Protein AF-A0A9W6ZHC2-F1 (afdb_monomer_lite)

Structure (mmCIF, N/CA/C/O backbone):
data_AF-A0A9W6ZHC2-F1
#
_entry.id   AF-A0A9W6ZHC2-F1
#
loop_
_atom_site.group_PDB
_atom_site.id
_atom_site.type_symbol
_atom_site.label_atom_id
_atom_site.label_alt_id
_atom_site.label_comp_id
_atom_site.label_asym_id
_atom_site.label_entity_id
_atom_site.label_seq_id
_atom_site.pdbx_PDB_ins_code
_atom_site.Cartn_x
_atom_site.Cartn_y
_atom_site.Cartn_z
_atom_site.occupancy
_atom_site.B_iso_or_equiv
_atom_site.auth_seq_id
_atom_site.auth_comp_id
_atom_site.auth_asym_id
_atom_site.auth_atom_id
_atom_site.pdbx_PDB_model_num
ATOM 1 N N . MET A 1 1 ? 24.588 -44.794 -8.933 1.00 39.56 1 MET A N 1
ATOM 2 C CA . MET A 1 1 ? 25.365 -43.541 -9.002 1.00 39.56 1 MET A CA 1
ATOM 3 C C . MET A 1 1 ? 24.420 -42.430 -8.590 1.00 39.56 1 MET A C 1
ATOM 5 O O . MET A 1 1 ? 23.472 -42.176 -9.316 1.00 39.56 1 MET A O 1
ATOM 9 N N . LEU A 1 2 ? 24.577 -41.898 -7.377 1.00 30.41 2 LEU A N 1
ATOM 10 C CA . LEU A 1 2 ? 23.760 -40.791 -6.879 1.00 30.41 2 LEU A CA 1
ATOM 11 C C . LEU A 1 2 ? 24.398 -39.501 -7.397 1.00 30.41 2 LEU A C 1
ATOM 13 O O . LEU A 1 2 ? 25.568 -39.251 -7.115 1.00 30.41 2 LEU A O 1
ATOM 17 N N . SER A 1 3 ? 23.671 -38.751 -8.221 1.00 29.88 3 SER A N 1
ATOM 18 C CA . SER A 1 3 ? 24.099 -37.439 -8.699 1.00 29.88 3 SER A CA 1
ATOM 19 C C . SER A 1 3 ? 24.207 -36.488 -7.513 1.00 29.88 3 SER A C 1
ATOM 21 O O . SER A 1 3 ? 23.243 -36.327 -6.763 1.00 29.88 3 SER A O 1
ATOM 23 N N . SER A 1 4 ? 25.374 -35.876 -7.341 1.00 29.89 4 SER A N 1
ATOM 24 C CA . SER A 1 4 ? 25.576 -34.796 -6.378 1.00 29.89 4 SER A CA 1
ATOM 25 C C . SER A 1 4 ? 24.558 -33.671 -6.620 1.00 29.89 4 SER A C 1
ATOM 27 O O . SER A 1 4 ? 24.263 -33.381 -7.784 1.00 29.89 4 SER A O 1
ATOM 29 N N . PRO A 1 5 ? 24.018 -33.034 -5.565 1.00 29.39 5 PRO A N 1
ATOM 30 C CA . PRO A 1 5 ? 23.172 -31.859 -5.732 1.00 29.39 5 PRO A CA 1
ATOM 31 C C . PRO A 1 5 ? 23.970 -30.731 -6.410 1.00 29.39 5 PRO A C 1
ATOM 33 O O . PRO A 1 5 ? 25.185 -30.636 -6.194 1.00 29.39 5 PRO A O 1
ATOM 36 N N . PRO A 1 6 ? 23.323 -29.895 -7.242 1.00 33.09 6 PRO A N 1
ATOM 37 C CA . PRO A 1 6 ? 23.977 -28.739 -7.832 1.00 33.09 6 PRO A CA 1
ATOM 38 C C . PRO A 1 6 ? 24.464 -27.821 -6.708 1.00 33.09 6 PRO A C 1
ATOM 40 O O . PRO A 1 6 ? 23.729 -27.506 -5.777 1.00 33.09 6 PRO A O 1
ATOM 43 N N . THR A 1 7 ? 25.736 -27.444 -6.772 1.00 36.75 7 THR A N 1
ATOM 44 C CA . THR A 1 7 ? 26.345 -26.478 -5.861 1.00 36.75 7 THR A CA 1
ATOM 45 C C . THR A 1 7 ? 25.720 -25.111 -6.105 1.00 36.75 7 THR A C 1
ATOM 47 O O . THR A 1 7 ? 25.901 -24.541 -7.185 1.00 36.75 7 THR A O 1
ATOM 50 N N . ASP A 1 8 ? 24.989 -24.616 -5.105 1.00 32.12 8 ASP A N 1
ATOM 51 C CA . ASP A 1 8 ? 24.407 -23.277 -5.069 1.00 32.12 8 ASP A CA 1
ATOM 52 C C . ASP A 1 8 ? 25.461 -22.236 -5.460 1.00 32.12 8 ASP A C 1
ATOM 54 O O . ASP A 1 8 ? 26.466 -22.032 -4.779 1.00 32.12 8 ASP A O 1
ATOM 58 N N . SER A 1 9 ? 25.242 -21.599 -6.605 1.00 34.22 9 SER A N 1
ATOM 59 C CA . SER A 1 9 ? 26.027 -20.444 -7.025 1.00 34.22 9 SER A CA 1
ATOM 60 C C . SER A 1 9 ? 25.480 -19.238 -6.266 1.00 34.22 9 SER A C 1
ATOM 62 O O . SER A 1 9 ? 24.330 -18.856 -6.476 1.00 34.22 9 SER A O 1
ATOM 64 N N . GLU A 1 10 ? 26.265 -18.655 -5.361 1.00 27.73 10 GLU A N 1
ATOM 65 C CA . GLU A 1 10 ? 25.876 -17.448 -4.626 1.00 27.73 10 GLU A CA 1
ATOM 66 C C . GLU A 1 10 ? 25.658 -16.277 -5.600 1.00 27.73 10 GLU A C 1
ATOM 68 O O . GLU A 1 10 ? 26.608 -15.707 -6.136 1.00 27.73 10 GLU A O 1
ATOM 73 N N . VAL A 1 11 ? 24.400 -15.894 -5.830 1.00 30.08 11 VAL A N 1
ATOM 74 C CA . VAL A 1 11 ? 24.064 -14.660 -6.551 1.00 30.08 11 VAL A CA 1
ATOM 75 C C . VAL A 1 11 ? 23.856 -13.547 -5.529 1.00 30.08 11 VAL A C 1
ATOM 77 O O . VAL A 1 11 ? 22.867 -13.519 -4.797 1.00 30.08 11 VAL A O 1
ATOM 80 N N . VAL A 1 12 ? 24.808 -12.617 -5.472 1.00 28.20 12 VAL A N 1
ATOM 81 C CA . VAL A 1 12 ? 24.737 -11.418 -4.629 1.00 28.20 12 VAL A CA 1
ATOM 82 C C . VAL A 1 12 ? 24.107 -10.283 -5.438 1.00 28.20 12 VAL A C 1
ATOM 84 O O . VAL A 1 12 ? 24.737 -9.744 -6.345 1.00 28.20 12 VAL A O 1
ATOM 87 N N . VAL A 1 13 ? 22.873 -9.894 -5.106 1.00 32.19 13 VAL A N 1
ATOM 88 C CA . VAL A 1 13 ? 22.255 -8.673 -5.649 1.00 32.19 13 VAL A CA 1
ATOM 89 C C . VAL A 1 13 ? 22.631 -7.499 -4.746 1.00 32.19 13 VAL A C 1
ATOM 91 O O . VAL A 1 13 ? 22.090 -7.341 -3.653 1.00 32.19 13 VAL A O 1
ATOM 94 N N . ASN A 1 14 ? 23.580 -6.677 -5.194 1.00 28.44 14 ASN A N 1
ATOM 95 C CA . ASN A 1 14 ? 23.935 -5.425 -4.528 1.00 28.44 14 ASN A CA 1
ATOM 96 C C . ASN A 1 14 ? 22.956 -4.329 -4.968 1.00 28.44 14 ASN A C 1
ATOM 98 O O . ASN A 1 14 ? 23.013 -3.884 -6.113 1.00 28.44 14 ASN A O 1
ATOM 102 N N . VAL A 1 15 ? 22.072 -3.879 -4.075 1.00 34.50 15 VAL A N 1
ATOM 103 C CA . VAL A 1 15 ? 21.236 -2.696 -4.330 1.00 34.50 15 VAL A CA 1
ATOM 104 C C . VAL A 1 15 ? 21.886 -1.481 -3.681 1.00 34.50 15 VAL A C 1
ATOM 106 O O . VAL A 1 15 ? 22.028 -1.415 -2.462 1.00 34.50 15 VAL A O 1
ATOM 109 N N . VAL A 1 16 ? 22.277 -0.512 -4.507 1.00 30.61 16 VAL A N 1
ATOM 110 C CA . VAL A 1 16 ? 22.809 0.775 -4.052 1.00 30.61 16 VAL A CA 1
ATOM 111 C C . VAL A 1 16 ? 21.632 1.710 -3.781 1.00 30.61 16 VAL A C 1
ATOM 113 O O . VAL A 1 16 ? 20.999 2.204 -4.713 1.00 30.61 16 VAL A O 1
ATOM 116 N N . LEU A 1 17 ? 21.331 1.967 -2.506 1.00 35.34 17 LEU A N 1
ATOM 117 C CA . LEU A 1 17 ? 20.442 3.063 -2.122 1.00 35.34 17 LEU A CA 1
ATOM 118 C C . LEU A 1 17 ? 21.236 4.370 -2.227 1.00 35.34 17 LEU A C 1
ATOM 120 O O . LEU A 1 17 ? 22.052 4.695 -1.367 1.00 35.34 17 LEU A O 1
ATOM 124 N N . GLY A 1 18 ? 21.047 5.092 -3.330 1.00 30.00 18 GLY A N 1
ATOM 125 C CA . GLY A 1 18 ? 21.648 6.407 -3.519 1.00 30.00 18 GLY A CA 1
ATOM 126 C C . GLY A 1 18 ? 20.968 7.442 -2.626 1.00 30.00 18 GLY A C 1
ATOM 127 O O . GLY A 1 18 ? 19.789 7.730 -2.809 1.00 30.00 18 GLY A O 1
ATOM 128 N N . ASN A 1 19 ? 21.713 8.019 -1.685 1.00 35.69 19 ASN A N 1
ATOM 129 C CA . ASN A 1 19 ? 21.393 9.327 -1.120 1.00 35.69 19 ASN A CA 1
ATOM 130 C C . ASN A 1 19 ? 22.071 10.391 -2.006 1.00 35.69 19 ASN A C 1
ATOM 132 O O . ASN A 1 19 ? 23.230 10.209 -2.389 1.00 35.69 19 ASN A O 1
ATOM 136 N N . GLU A 1 20 ? 21.392 11.501 -2.313 1.00 41.88 20 GLU A N 1
ATOM 137 C CA . GLU A 1 20 ? 21.926 12.609 -3.131 1.00 41.88 20 GLU A CA 1
ATOM 138 C C . GLU A 1 20 ? 23.199 13.257 -2.538 1.00 41.88 20 GLU A C 1
ATOM 140 O O . GLU A 1 20 ? 23.867 14.047 -3.197 1.00 41.88 20 GLU A O 1
ATOM 145 N N . ALA A 1 21 ? 23.602 12.875 -1.321 1.00 35.56 21 ALA A N 1
ATOM 146 C CA . ALA A 1 21 ? 24.817 13.344 -0.656 1.00 35.56 21 ALA A CA 1
ATOM 147 C C . ALA A 1 21 ? 26.078 12.466 -0.849 1.00 35.56 21 ALA A C 1
ATOM 149 O O . ALA A 1 21 ? 27.093 12.721 -0.198 1.00 35.56 21 ALA A O 1
ATOM 150 N N . GLY A 1 22 ? 26.061 11.427 -1.694 1.00 30.50 22 GLY A N 1
ATOM 151 C CA . GLY A 1 22 ? 27.285 10.698 -2.080 1.00 30.50 22 GLY A CA 1
ATOM 152 C C . GLY A 1 22 ? 28.044 9.995 -0.940 1.00 30.50 22 GLY A C 1
ATOM 153 O O . GLY A 1 22 ? 29.210 9.637 -1.105 1.00 30.50 22 GLY A O 1
ATOM 154 N N . ARG A 1 23 ? 27.412 9.774 0.219 1.00 32.00 23 ARG A N 1
ATOM 155 C CA . ARG A 1 23 ? 27.950 8.928 1.293 1.00 32.00 23 ARG A CA 1
ATOM 156 C C . ARG A 1 23 ? 27.225 7.587 1.275 1.00 32.00 23 ARG A C 1
ATOM 158 O O . ARG A 1 23 ? 26.021 7.549 1.513 1.00 32.00 23 ARG A O 1
ATOM 165 N N . LEU A 1 24 ? 27.966 6.506 1.007 1.00 34.16 24 LEU A N 1
ATOM 166 C CA . LEU A 1 24 ? 27.518 5.141 1.286 1.00 34.16 24 LEU A CA 1
ATOM 167 C C . LEU A 1 24 ? 27.237 5.039 2.792 1.00 34.16 24 LEU A C 1
ATOM 169 O O . LEU A 1 24 ? 28.164 5.005 3.597 1.00 34.16 24 LEU A O 1
ATOM 173 N N . GLY A 1 25 ? 25.963 5.073 3.170 1.00 33.88 25 GLY A N 1
ATOM 174 C CA . GLY A 1 25 ? 25.523 4.721 4.512 1.00 33.88 25 GLY A CA 1
ATOM 175 C C . GLY A 1 25 ? 25.301 3.216 4.579 1.00 33.88 25 GLY A C 1
ATOM 176 O O . GLY A 1 25 ? 24.477 2.684 3.837 1.00 33.88 25 GLY A O 1
ATOM 177 N N . ASP A 1 26 ? 26.036 2.540 5.456 1.00 35.62 26 ASP A N 1
ATOM 178 C CA . ASP A 1 26 ? 25.880 1.117 5.754 1.00 35.62 26 ASP A CA 1
ATOM 179 C C . ASP A 1 26 ? 24.518 0.841 6.403 1.00 35.62 26 ASP A C 1
ATOM 181 O O . ASP A 1 26 ? 24.417 0.869 7.620 1.00 35.62 26 ASP A O 1
ATOM 185 N N . TYR A 1 27 ? 23.473 0.562 5.622 1.00 39.31 27 TYR A N 1
ATOM 186 C CA . TYR A 1 27 ? 22.276 -0.153 6.087 1.00 39.31 27 TYR A CA 1
ATOM 187 C C . TYR A 1 27 ? 21.539 -0.776 4.900 1.00 39.31 27 TYR A C 1
ATOM 189 O O . TYR A 1 27 ? 20.691 -0.138 4.283 1.00 39.31 27 TYR A O 1
ATOM 197 N N . VAL A 1 28 ? 21.797 -2.057 4.614 1.00 40.53 28 VAL A N 1
ATOM 198 C CA . VAL A 1 28 ? 20.835 -2.886 3.873 1.00 40.53 28 VAL A CA 1
ATOM 199 C C . VAL A 1 28 ? 20.795 -4.279 4.495 1.00 40.53 28 VAL A C 1
ATOM 201 O O . VAL A 1 28 ? 21.605 -5.152 4.190 1.00 40.53 28 VAL A O 1
ATOM 204 N N . GLY A 1 29 ? 19.824 -4.498 5.382 1.00 36.91 29 GLY A N 1
ATOM 205 C CA . GLY A 1 29 ? 19.390 -5.843 5.744 1.00 36.91 29 GLY A CA 1
ATOM 206 C C . GLY A 1 29 ? 18.656 -6.456 4.555 1.00 36.91 29 GLY A C 1
ATOM 207 O O . GLY A 1 29 ? 17.431 -6.418 4.501 1.00 36.91 29 GLY A O 1
ATOM 208 N N . VAL A 1 30 ? 19.395 -6.966 3.567 1.00 44.56 30 VAL A N 1
ATOM 209 C CA . VAL A 1 30 ? 18.800 -7.707 2.449 1.00 44.56 30 VAL A CA 1
ATOM 210 C C . VAL A 1 30 ? 18.245 -9.014 3.013 1.00 44.56 30 VAL A C 1
ATOM 212 O O . VAL A 1 30 ? 18.985 -9.810 3.595 1.00 44.56 30 VAL A O 1
ATOM 215 N N . LYS A 1 31 ? 16.938 -9.236 2.856 1.00 46.94 31 LYS A N 1
ATOM 216 C CA . LYS A 1 31 ? 16.264 -10.485 3.229 1.00 46.94 31 LYS A CA 1
ATOM 217 C C . LYS A 1 31 ? 16.864 -11.649 2.417 1.00 46.94 31 LYS A C 1
ATOM 219 O O . LYS A 1 31 ? 16.493 -11.864 1.269 1.00 46.94 31 LYS A O 1
ATOM 224 N N . ARG A 1 32 ? 17.807 -12.398 3.004 1.00 40.91 32 ARG A N 1
ATOM 225 C CA . ARG A 1 32 ? 18.398 -13.618 2.418 1.00 40.91 32 ARG A CA 1
ATOM 226 C C . ARG A 1 32 ? 17.529 -14.831 2.750 1.00 40.91 32 ARG A C 1
ATOM 228 O O . ARG A 1 32 ? 17.580 -15.327 3.871 1.00 40.91 32 ARG A O 1
ATOM 235 N N . CYS A 1 33 ? 16.743 -15.325 1.799 1.00 43.75 33 CYS A N 1
ATOM 236 C CA . CYS A 1 33 ? 16.084 -16.632 1.908 1.00 43.75 33 CYS A CA 1
ATOM 237 C C . CYS A 1 33 ? 15.767 -17.196 0.515 1.00 43.75 33 CYS A C 1
ATOM 239 O O . CYS A 1 33 ? 15.787 -16.452 -0.460 1.00 43.75 33 CYS A O 1
ATOM 241 N N . SER A 1 34 ? 15.472 -18.500 0.413 1.00 45.03 34 SER A N 1
ATOM 242 C CA . SER A 1 34 ? 15.136 -19.202 -0.850 1.00 45.03 34 SER A CA 1
ATOM 243 C C . SER A 1 34 ? 14.075 -18.483 -1.701 1.00 45.03 34 SER A C 1
ATOM 245 O O . SER A 1 34 ? 14.051 -18.595 -2.921 1.00 45.03 34 SER A O 1
ATOM 247 N N . TRP A 1 35 ? 13.259 -17.667 -1.040 1.00 48.22 35 TRP A N 1
ATOM 248 C CA . TRP A 1 35 ? 12.325 -16.676 -1.561 1.00 48.22 35 TRP A CA 1
ATOM 249 C C . TRP A 1 35 ? 12.883 -15.690 -2.621 1.00 48.22 35 TRP A C 1
ATOM 251 O O . TRP A 1 35 ? 12.098 -15.169 -3.411 1.00 48.22 35 TRP A O 1
ATOM 261 N N . THR A 1 36 ? 14.191 -15.413 -2.693 1.00 50.88 36 THR A N 1
ATOM 262 C CA . THR A 1 36 ? 14.775 -14.498 -3.704 1.00 50.88 36 THR A CA 1
ATOM 263 C C . THR A 1 36 ? 15.223 -15.175 -5.004 1.00 50.88 36 THR A C 1
ATOM 265 O O . THR A 1 36 ? 15.587 -14.471 -5.938 1.00 50.88 36 THR A O 1
ATOM 268 N N . LEU A 1 37 ? 15.230 -16.511 -5.093 1.00 50.28 37 LEU A N 1
ATOM 269 C CA . LEU A 1 37 ? 15.868 -17.225 -6.214 1.00 50.28 37 LEU A CA 1
ATOM 270 C C . LEU A 1 37 ? 15.031 -17.231 -7.507 1.00 50.28 37 LEU A C 1
ATOM 272 O O . LEU A 1 37 ? 15.595 -17.109 -8.591 1.00 50.28 37 LEU A O 1
ATOM 276 N N . ASP A 1 38 ? 13.700 -17.276 -7.399 1.00 47.66 38 ASP A N 1
ATOM 277 C CA . ASP A 1 38 ? 12.789 -17.289 -8.560 1.00 47.66 38 ASP A CA 1
ATOM 278 C C . ASP A 1 38 ? 12.324 -15.887 -8.988 1.00 47.66 38 ASP A C 1
ATOM 280 O O . ASP A 1 38 ? 11.523 -15.731 -9.913 1.00 47.66 38 ASP A O 1
ATOM 284 N N . ARG A 1 39 ? 12.795 -14.839 -8.302 1.00 51.84 39 ARG A N 1
ATOM 285 C CA . ARG A 1 39 ? 12.351 -13.460 -8.521 1.00 51.84 39 ARG A CA 1
ATOM 286 C C . ARG A 1 39 ? 13.504 -12.612 -9.013 1.00 51.84 39 ARG A C 1
ATOM 288 O O . ARG A 1 39 ? 14.517 -12.459 -8.339 1.00 51.84 39 ARG A O 1
ATOM 295 N N . LYS A 1 40 ? 13.327 -12.015 -10.186 1.00 50.47 40 LYS A N 1
ATOM 296 C CA . LYS A 1 40 ? 14.220 -10.960 -10.658 1.00 50.47 40 LYS A CA 1
ATOM 297 C C . LYS A 1 40 ? 13.729 -9.639 -10.062 1.00 50.47 40 LYS A C 1
ATOM 299 O O . LYS A 1 40 ? 12.514 -9.424 -10.047 1.00 50.47 40 LYS A O 1
ATOM 304 N N . PRO A 1 41 ? 14.618 -8.746 -9.583 1.00 52.06 41 PRO A N 1
ATOM 305 C CA . PRO A 1 41 ? 14.252 -7.341 -9.467 1.00 52.06 41 PRO A CA 1
ATOM 306 C C . PRO A 1 41 ? 13.622 -6.963 -10.804 1.00 52.06 41 PRO A C 1
ATOM 308 O O . PRO A 1 41 ? 14.212 -7.268 -11.845 1.00 52.06 41 PRO A O 1
ATOM 311 N N . LEU A 1 42 ? 12.427 -6.371 -10.812 1.00 49.03 42 LEU A N 1
ATOM 312 C CA . LEU A 1 42 ? 12.027 -5.730 -12.051 1.00 49.03 42 LEU A CA 1
ATOM 313 C C . LEU A 1 42 ? 13.044 -4.617 -12.262 1.00 49.03 42 LEU A C 1
ATOM 315 O O . LEU A 1 42 ? 13.174 -3.738 -11.407 1.00 49.03 42 LEU A O 1
ATOM 319 N N . GLU A 1 43 ? 13.787 -4.670 -13.360 1.00 47.19 43 GLU A N 1
ATOM 320 C CA . GLU A 1 43 ? 14.437 -3.469 -13.853 1.00 47.19 43 GLU A CA 1
ATOM 321 C C . GLU A 1 43 ? 13.314 -2.453 -14.079 1.00 47.19 43 GLU A C 1
ATOM 323 O O . GLU A 1 43 ? 12.567 -2.594 -15.034 1.00 47.19 43 GLU A O 1
ATOM 328 N N . GLY A 1 44 ? 13.123 -1.494 -13.164 1.00 52.94 44 GLY A N 1
ATOM 329 C CA . GLY A 1 44 ? 12.272 -0.337 -13.437 1.00 52.94 44 GLY A CA 1
ATOM 330 C C . GLY A 1 44 ? 11.207 0.060 -12.419 1.00 52.94 44 GLY A C 1
ATOM 331 O O . GLY A 1 44 ? 10.839 1.235 -12.431 1.00 52.94 44 GLY A O 1
ATOM 332 N N . MET A 1 45 ? 10.712 -0.822 -11.532 1.00 67.06 45 MET A N 1
ATOM 333 C CA . MET A 1 45 ? 9.690 -0.395 -10.558 1.00 67.06 45 MET A CA 1
ATOM 334 C C . MET A 1 45 ? 10.322 0.218 -9.305 1.00 67.06 45 MET A C 1
ATOM 336 O O . MET A 1 45 ? 10.901 -0.459 -8.452 1.00 67.06 45 MET A O 1
ATOM 340 N N . LYS A 1 46 ? 10.171 1.533 -9.183 1.00 71.88 46 LYS A N 1
ATOM 341 C CA . LYS A 1 46 ? 10.718 2.345 -8.100 1.00 71.88 46 LYS A CA 1
ATOM 342 C C . LYS A 1 46 ? 9.589 3.137 -7.461 1.00 71.88 46 LYS A C 1
ATOM 344 O O . LYS A 1 46 ? 8.835 3.815 -8.149 1.00 71.88 46 LYS A O 1
ATOM 349 N N . ILE A 1 47 ? 9.496 3.087 -6.143 1.00 71.38 47 ILE A N 1
ATOM 350 C CA . ILE A 1 47 ? 8.603 3.946 -5.371 1.00 71.38 47 ILE A CA 1
ATOM 351 C C . ILE A 1 47 ? 9.432 4.984 -4.624 1.00 71.38 47 ILE A C 1
ATOM 353 O O . ILE A 1 47 ? 10.533 4.713 -4.144 1.00 71.38 47 ILE A O 1
ATOM 357 N N . VAL A 1 48 ? 8.911 6.195 -4.518 1.00 74.94 48 VAL A N 1
ATOM 358 C CA . VAL A 1 48 ? 9.480 7.233 -3.662 1.00 74.94 48 VAL A CA 1
ATOM 359 C C . VAL A 1 48 ? 8.594 7.328 -2.436 1.00 74.94 48 VAL A C 1
ATOM 361 O O . VAL A 1 48 ? 7.433 7.724 -2.524 1.00 74.94 48 VAL A O 1
ATOM 364 N N . VAL A 1 49 ? 9.137 6.920 -1.293 1.00 68.81 49 VAL A N 1
ATOM 365 C CA . VAL A 1 49 ? 8.520 7.140 0.016 1.00 68.81 49 VAL A CA 1
ATOM 366 C C . VAL A 1 49 ? 9.011 8.499 0.503 1.00 68.81 49 VAL A C 1
ATOM 368 O O . VAL A 1 49 ? 10.190 8.793 0.341 1.00 68.81 49 VAL A O 1
ATOM 371 N N . ASN A 1 50 ? 8.087 9.328 0.991 1.00 62.50 50 ASN A N 1
ATOM 372 C CA . ASN A 1 5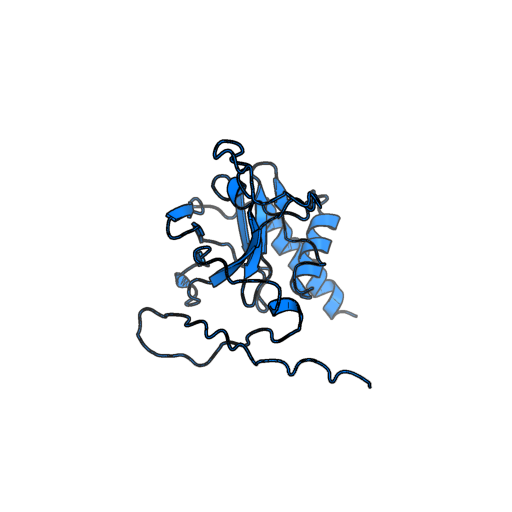0 ? 8.260 10.728 1.396 1.00 62.50 50 ASN A CA 1
ATOM 373 C C . ASN A 1 50 ? 9.730 11.221 1.537 1.00 62.50 50 ASN A C 1
ATOM 375 O O . ASN A 1 50 ? 10.401 10.873 2.511 1.00 62.50 50 ASN A O 1
ATOM 379 N N . PRO A 1 51 ? 10.239 12.052 0.605 1.00 55.22 51 PRO A N 1
ATOM 380 C CA . PRO A 1 51 ? 11.654 12.434 0.568 1.00 55.22 51 PRO A CA 1
ATOM 381 C C . PRO A 1 51 ? 12.103 13.272 1.776 1.00 55.22 51 PRO A C 1
ATOM 383 O O . PRO A 1 51 ? 13.292 13.311 2.086 1.00 55.22 51 PRO A O 1
ATOM 386 N N . GLU A 1 52 ? 11.169 13.921 2.476 1.00 56.03 52 GLU A N 1
ATOM 387 C CA . GLU A 1 52 ? 11.459 14.748 3.654 1.00 56.03 52 GLU A CA 1
ATOM 388 C C . GLU A 1 52 ? 11.838 13.921 4.890 1.00 56.03 52 GLU A C 1
ATOM 390 O O . GLU A 1 52 ? 12.551 14.414 5.762 1.00 56.03 52 GLU A O 1
ATOM 395 N N . ASP A 1 53 ? 11.458 12.639 4.935 1.00 54.31 53 ASP A N 1
ATOM 396 C CA . ASP A 1 53 ? 11.774 11.742 6.053 1.00 54.31 53 ASP A CA 1
ATOM 397 C C . ASP A 1 53 ? 13.228 11.225 6.004 1.00 54.31 53 ASP A C 1
ATOM 399 O O . ASP A 1 53 ? 13.627 10.380 6.806 1.00 54.31 53 ASP A O 1
ATOM 403 N N . GLY A 1 54 ? 14.037 11.696 5.043 1.00 51.34 54 GLY A N 1
ATOM 404 C CA . GLY A 1 54 ? 15.437 11.297 4.853 1.00 51.34 54 GLY A CA 1
ATOM 405 C C . GLY A 1 54 ? 15.619 9.848 4.388 1.00 51.34 54 GLY A C 1
ATOM 406 O O . GLY A 1 54 ? 16.749 9.378 4.233 1.00 51.34 54 GLY A O 1
ATOM 407 N N . ILE A 1 55 ? 14.517 9.133 4.157 1.00 54.28 55 ILE A N 1
ATOM 408 C CA . ILE A 1 55 ? 14.493 7.758 3.676 1.00 54.28 55 ILE A CA 1
ATOM 409 C C . ILE A 1 55 ? 14.287 7.818 2.169 1.00 54.28 55 ILE A C 1
ATOM 411 O O . ILE A 1 55 ? 13.234 8.213 1.680 1.00 54.28 55 ILE A O 1
ATOM 415 N N . GLY A 1 56 ? 15.346 7.464 1.442 1.00 62.88 56 GLY A N 1
ATOM 416 C CA . GLY A 1 56 ? 15.361 7.462 -0.012 1.00 62.88 56 GLY A CA 1
ATOM 417 C C . GLY A 1 56 ? 14.334 6.508 -0.622 1.00 62.88 56 GLY A C 1
ATOM 418 O O . GLY A 1 56 ? 13.736 5.662 0.040 1.00 62.88 56 GLY A O 1
ATOM 419 N N . SER A 1 57 ? 14.159 6.648 -1.932 1.00 64.62 57 SER A N 1
ATOM 420 C CA . SER A 1 57 ? 13.334 5.769 -2.756 1.00 64.62 57 SER A CA 1
ATOM 421 C C . SER A 1 57 ? 13.562 4.280 -2.480 1.00 64.62 57 SER A C 1
ATOM 423 O O . SER A 1 57 ? 14.707 3.847 -2.347 1.00 64.62 57 SER A O 1
ATOM 425 N N . GLU A 1 58 ? 12.489 3.495 -2.503 1.00 71.31 58 GLU A N 1
ATOM 426 C CA . GLU A 1 58 ? 12.526 2.039 -2.387 1.00 71.31 58 GLU A CA 1
ATOM 427 C C . GLU A 1 58 ? 12.263 1.386 -3.754 1.00 71.31 58 GLU A C 1
ATOM 429 O O . GLU A 1 58 ? 11.506 1.893 -4.580 1.00 71.31 58 GLU A O 1
ATOM 434 N N . VAL A 1 59 ? 12.913 0.254 -4.017 1.00 68.06 59 VAL A N 1
ATOM 435 C CA . VAL A 1 59 ? 12.646 -0.566 -5.206 1.00 68.06 59 VAL A CA 1
ATOM 436 C C . VAL A 1 59 ? 11.607 -1.614 -4.830 1.00 68.06 59 VAL A C 1
ATOM 438 O O . VAL A 1 59 ? 11.790 -2.330 -3.844 1.00 68.06 59 VAL A O 1
ATOM 441 N N . VAL A 1 60 ? 10.529 -1.702 -5.609 1.00 73.56 60 VAL A N 1
ATOM 442 C CA . VAL A 1 60 ? 9.481 -2.711 -5.411 1.00 73.56 60 VAL A CA 1
ATOM 443 C C . VAL A 1 60 ? 9.757 -3.886 -6.333 1.00 73.56 60 VAL A C 1
ATOM 445 O O . VAL A 1 60 ? 9.924 -3.731 -7.540 1.00 73.56 60 VAL A O 1
ATOM 448 N N . MET A 1 61 ? 9.808 -5.080 -5.753 1.00 72.56 61 MET A N 1
ATOM 449 C CA . MET A 1 61 ? 9.909 -6.325 -6.502 1.00 72.56 61 MET A CA 1
ATOM 450 C C . MET A 1 61 ? 8.592 -6.625 -7.203 1.00 72.56 61 MET A C 1
ATOM 452 O O . MET A 1 61 ? 7.508 -6.293 -6.722 1.00 72.56 61 MET A O 1
ATOM 456 N N . THR A 1 62 ? 8.687 -7.302 -8.337 1.00 68.06 62 THR A N 1
ATOM 457 C CA . THR A 1 62 ? 7.545 -7.617 -9.184 1.00 68.06 62 THR A CA 1
ATOM 458 C C . THR A 1 62 ? 7.668 -9.055 -9.692 1.00 68.06 62 THR A C 1
ATOM 460 O O . THR A 1 62 ? 8.764 -9.614 -9.723 1.00 68.06 62 THR A O 1
ATOM 463 N N . MET A 1 63 ? 6.553 -9.673 -10.077 1.00 72.56 63 MET A N 1
ATOM 464 C CA . MET A 1 63 ? 6.536 -10.937 -10.814 1.00 72.56 63 MET A CA 1
ATOM 465 C C . MET A 1 63 ? 5.689 -10.807 -12.075 1.00 72.56 63 MET A C 1
ATOM 467 O O . MET A 1 63 ? 4.623 -10.196 -12.044 1.00 72.56 63 MET A O 1
ATOM 471 N N . SER A 1 64 ? 6.134 -11.408 -13.176 1.00 66.62 64 SER A N 1
ATOM 472 C CA . SER A 1 64 ? 5.257 -11.628 -14.326 1.00 66.62 64 SER A CA 1
ATOM 473 C C . SER A 1 64 ? 4.314 -12.786 -14.025 1.00 66.62 64 SER A C 1
ATOM 475 O O . SER A 1 64 ? 4.800 -13.832 -13.582 1.00 66.62 64 SER A O 1
ATOM 477 N N . SER A 1 65 ? 3.022 -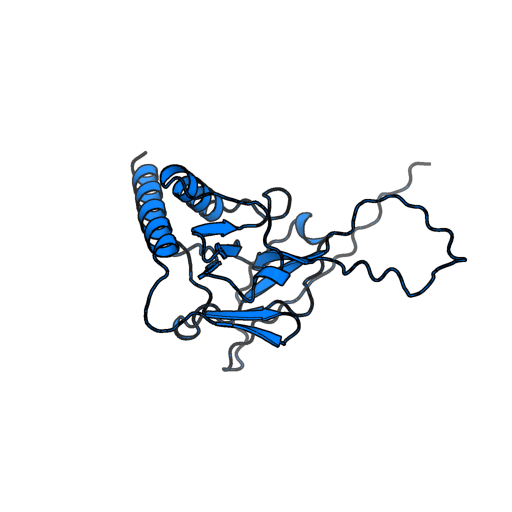12.672 -14.340 1.00 63.19 65 SER A N 1
ATOM 478 C CA . SER A 1 65 ? 2.279 -13.897 -14.624 1.00 63.19 65 SER A CA 1
ATOM 479 C C . SER A 1 65 ? 2.815 -14.431 -15.949 1.00 63.19 65 SER A C 1
ATOM 481 O O . SER A 1 65 ? 2.818 -13.763 -16.984 1.00 63.19 65 SER A O 1
ATOM 483 N N . VAL A 1 66 ? 3.397 -15.620 -15.900 1.00 53.75 66 VAL A N 1
ATOM 484 C CA . VAL A 1 66 ? 3.415 -16.459 -17.089 1.00 53.75 66 VAL A CA 1
ATOM 485 C C . VAL A 1 66 ? 2.127 -17.239 -16.956 1.00 53.75 66 VAL A C 1
ATOM 487 O O . VAL A 1 66 ? 1.953 -17.918 -15.945 1.00 53.75 66 VAL A O 1
ATOM 490 N N . ASP A 1 67 ? 1.200 -17.065 -17.895 1.00 45.56 67 ASP A N 1
ATOM 491 C CA . ASP A 1 67 ? 0.060 -17.968 -17.978 1.00 45.56 67 ASP A CA 1
ATOM 492 C C . ASP A 1 67 ? 0.635 -19.382 -18.015 1.00 45.56 67 ASP A C 1
ATOM 494 O O . ASP A 1 67 ? 1.345 -19.742 -18.956 1.00 45.56 67 ASP A O 1
ATOM 498 N N . ASP A 1 68 ? 0.387 -20.149 -16.955 1.00 42.88 68 ASP A N 1
ATOM 499 C CA . ASP A 1 68 ? 0.797 -21.544 -16.801 1.00 42.88 68 ASP A CA 1
ATOM 500 C C . ASP A 1 68 ? -0.060 -22.426 -17.721 1.00 42.88 68 ASP A C 1
ATOM 502 O O . ASP A 1 68 ? -0.792 -23.327 -17.315 1.00 42.88 68 ASP A O 1
ATOM 506 N N . SER A 1 69 ? -0.025 -22.097 -19.008 1.00 41.59 69 SER A N 1
ATOM 507 C CA . SER A 1 69 ? -0.458 -22.964 -20.076 1.00 41.59 69 SER A CA 1
ATOM 508 C C . SER A 1 69 ? 0.797 -23.664 -20.567 1.00 41.59 69 SER A C 1
ATOM 510 O O . SER A 1 69 ? 1.608 -23.135 -21.323 1.00 41.59 69 SER A O 1
ATOM 512 N N . SER A 1 70 ? 0.956 -24.880 -20.064 1.00 42.78 70 SER A N 1
ATOM 513 C CA . SER A 1 70 ? 1.809 -25.942 -20.581 1.00 42.78 70 SER A CA 1
ATOM 514 C C . SER A 1 70 ? 1.430 -26.294 -22.027 1.00 42.78 70 SER A C 1
ATOM 516 O O . SER A 1 70 ? 1.025 -27.408 -22.345 1.00 42.78 70 SER A O 1
ATOM 518 N N . VAL A 1 71 ? 1.563 -25.329 -22.932 1.00 41.56 71 VAL A N 1
ATOM 519 C CA . VAL A 1 71 ? 1.587 -25.565 -24.365 1.00 41.56 71 VAL A CA 1
ATOM 520 C C . VAL A 1 71 ? 3.055 -25.715 -24.715 1.00 41.56 71 VAL A C 1
ATOM 522 O O . VAL A 1 71 ? 3.808 -24.747 -24.763 1.00 41.56 71 VAL A O 1
ATOM 525 N N . SER A 1 72 ? 3.486 -26.956 -24.915 1.00 41.16 72 SER A N 1
ATOM 526 C CA . SER A 1 72 ? 4.711 -27.242 -25.650 1.00 41.16 72 SER A CA 1
ATOM 527 C C . SER A 1 72 ? 4.523 -26.700 -27.067 1.00 41.16 72 SER A C 1
ATOM 529 O O . SER A 1 72 ? 3.937 -27.374 -27.915 1.00 41.16 72 SER A O 1
ATOM 531 N N . VAL A 1 73 ? 4.919 -25.449 -27.293 1.00 43.97 73 VAL A N 1
ATOM 532 C CA . VAL A 1 73 ? 4.885 -24.847 -28.622 1.00 43.97 73 VAL A CA 1
ATOM 533 C C . VAL A 1 73 ? 6.113 -25.354 -29.363 1.00 43.97 73 VAL A C 1
ATOM 535 O O . VAL A 1 73 ? 7.248 -25.097 -28.970 1.00 43.97 73 VAL A O 1
ATOM 538 N N . ASP A 1 74 ? 5.852 -26.141 -30.397 1.00 43.75 74 ASP A N 1
ATOM 539 C CA . ASP A 1 74 ? 6.823 -26.561 -31.398 1.00 43.75 74 ASP A CA 1
ATOM 540 C C . ASP A 1 74 ? 7.463 -25.295 -32.009 1.00 43.75 74 ASP A C 1
ATOM 542 O O . ASP A 1 74 ? 6.749 -24.414 -32.491 1.00 43.75 74 ASP A O 1
ATOM 546 N N . GLU A 1 75 ? 8.794 -25.160 -31.957 1.00 54.56 75 GLU A N 1
ATOM 547 C CA . GLU A 1 75 ? 9.538 -23.925 -32.296 1.00 54.56 75 GLU A CA 1
ATOM 548 C C . GLU A 1 75 ? 9.462 -23.508 -33.784 1.00 54.56 75 GLU A C 1
ATOM 550 O O . GLU A 1 75 ? 10.189 -22.625 -34.234 1.00 54.56 75 GLU A O 1
ATOM 555 N N . SER A 1 76 ? 8.593 -24.127 -34.584 1.00 46.78 76 SER A N 1
ATOM 556 C CA . SER A 1 76 ? 8.562 -23.962 -36.041 1.00 46.78 76 SER A CA 1
ATOM 557 C C . SER A 1 76 ? 7.408 -23.113 -36.587 1.00 46.78 76 SER A C 1
ATOM 559 O O . SER A 1 76 ? 7.341 -22.900 -37.798 1.00 46.78 76 SER A O 1
ATOM 561 N N . SER A 1 77 ? 6.533 -22.560 -35.740 1.00 44.94 77 SER A N 1
ATOM 562 C CA . SER A 1 77 ? 5.441 -21.689 -36.203 1.00 44.94 77 SER A CA 1
ATOM 563 C C . SER A 1 77 ? 5.086 -20.596 -35.194 1.00 44.94 77 SER A C 1
ATOM 565 O O . SER A 1 77 ? 3.989 -20.583 -34.636 1.00 44.94 77 SER A O 1
ATOM 567 N N . PHE A 1 78 ? 6.018 -19.679 -34.932 1.00 43.41 78 PHE A N 1
ATOM 568 C CA . PHE A 1 78 ? 5.707 -18.475 -34.164 1.00 43.41 78 PHE A CA 1
ATOM 569 C C . PHE A 1 78 ? 5.266 -17.367 -35.123 1.00 43.41 78 PHE A C 1
ATOM 571 O O . PHE A 1 78 ? 6.084 -16.681 -35.732 1.00 43.41 78 PHE A O 1
ATOM 578 N N . ASP A 1 79 ? 3.952 -17.258 -35.301 1.00 44.56 79 ASP A N 1
ATOM 579 C CA . ASP A 1 79 ? 3.313 -16.110 -35.934 1.00 44.56 79 ASP A CA 1
ATOM 580 C C . ASP A 1 79 ? 3.352 -14.944 -34.931 1.00 44.56 79 ASP A C 1
ATOM 582 O O . ASP A 1 79 ? 2.882 -15.060 -33.797 1.00 44.56 79 ASP A O 1
ATOM 586 N N . GLU A 1 80 ? 3.952 -13.825 -35.326 1.00 49.75 80 GLU A N 1
ATOM 587 C CA . GLU A 1 80 ? 4.301 -12.661 -34.491 1.00 49.75 80 GLU A CA 1
ATOM 588 C C . GLU A 1 80 ? 3.066 -11.864 -33.997 1.00 49.75 80 GLU A C 1
ATOM 590 O O . GLU A 1 80 ? 3.181 -10.741 -33.505 1.00 49.75 80 GLU A O 1
ATOM 595 N N . SER A 1 81 ? 1.857 -12.421 -34.135 1.00 42.62 81 SER A N 1
ATOM 596 C CA . SER A 1 81 ? 0.587 -11.719 -33.934 1.00 42.62 81 SER A CA 1
ATOM 597 C C . SER A 1 81 ? -0.187 -12.099 -32.668 1.00 42.62 81 SER A C 1
ATOM 599 O O . SER A 1 81 ? -1.181 -11.440 -32.361 1.00 42.62 81 SER A O 1
ATOM 601 N N . SER A 1 82 ? 0.225 -13.107 -31.890 1.00 45.62 82 SER A N 1
ATOM 602 C CA . SER A 1 82 ? -0.378 -13.377 -30.573 1.00 45.62 82 SER A CA 1
ATOM 603 C C . SER A 1 82 ? 0.378 -12.627 -29.475 1.00 45.62 82 SER A C 1
ATOM 605 O O . SER A 1 82 ? 1.082 -13.210 -28.654 1.00 45.62 82 SER A O 1
ATOM 607 N N . ASN A 1 83 ? 0.249 -11.301 -29.476 1.00 46.38 83 ASN A N 1
ATOM 608 C CA . ASN A 1 83 ? 0.821 -10.421 -28.461 1.00 46.38 83 ASN A CA 1
ATOM 609 C C . ASN A 1 83 ? 0.003 -10.531 -27.155 1.00 46.38 83 ASN A C 1
ATOM 611 O O . ASN A 1 83 ? -0.706 -9.599 -26.768 1.00 46.38 83 ASN A O 1
ATOM 615 N N . THR A 1 84 ? 0.024 -11.697 -26.499 1.00 54.97 84 THR A N 1
ATOM 616 C CA . THR A 1 84 ? -0.489 -11.859 -25.132 1.00 54.97 84 THR A CA 1
ATOM 617 C C . THR A 1 84 ? 0.382 -11.003 -24.229 1.00 54.97 84 THR A C 1
ATOM 619 O O . THR A 1 84 ? 1.499 -11.373 -23.865 1.00 54.97 84 THR A O 1
ATOM 622 N N . ARG A 1 85 ? -0.098 -9.790 -23.954 1.00 62.22 85 ARG A N 1
ATOM 623 C CA . ARG A 1 85 ? 0.609 -8.783 -23.171 1.00 62.22 85 ARG A CA 1
ATOM 624 C C . ARG A 1 85 ? 0.837 -9.353 -21.773 1.00 62.22 85 ARG A C 1
ATOM 626 O O . ARG A 1 85 ? -0.104 -9.461 -20.995 1.00 62.22 85 ARG A O 1
ATOM 633 N N . ARG A 1 86 ? 2.078 -9.754 -21.488 1.00 69.62 86 ARG A N 1
ATOM 634 C CA . ARG A 1 86 ? 2.492 -10.284 -20.185 1.00 69.62 86 ARG A CA 1
ATOM 635 C C . ARG A 1 86 ? 2.087 -9.295 -19.092 1.00 69.62 86 ARG A C 1
ATOM 637 O O . ARG A 1 86 ? 2.471 -8.127 -19.149 1.00 69.62 86 ARG A O 1
ATOM 644 N N . GLU A 1 87 ? 1.301 -9.755 -18.125 1.00 79.88 87 GLU A N 1
ATOM 645 C CA . GLU A 1 87 ? 0.897 -8.936 -16.989 1.00 79.88 87 GLU A CA 1
ATOM 646 C C . GLU A 1 87 ? 1.932 -9.054 -15.869 1.00 79.88 87 GLU A C 1
ATOM 648 O O . GLU A 1 87 ? 2.449 -10.134 -15.571 1.00 79.88 87 GLU A O 1
ATOM 653 N N . TYR A 1 88 ? 2.248 -7.922 -15.250 1.00 83.19 88 TYR A N 1
ATOM 654 C CA . TYR A 1 88 ? 3.169 -7.845 -14.125 1.00 83.19 88 TYR A CA 1
ATOM 655 C C . TYR A 1 88 ? 2.405 -7.481 -12.863 1.00 83.19 88 TYR A C 1
ATOM 657 O O . TYR A 1 88 ? 1.468 -6.684 -12.894 1.00 83.19 88 TYR A O 1
ATOM 665 N N . TYR A 1 89 ? 2.846 -8.036 -11.743 1.00 85.38 89 TYR A N 1
ATOM 666 C CA . TYR A 1 89 ? 2.271 -7.822 -10.425 1.00 85.38 89 TYR A CA 1
ATOM 667 C C . TYR A 1 89 ? 3.332 -7.239 -9.498 1.00 85.38 89 TYR A C 1
ATOM 669 O O . TYR A 1 89 ? 4.460 -7.736 -9.463 1.00 85.38 89 TYR A O 1
ATOM 677 N N . ALA A 1 90 ? 2.988 -6.193 -8.753 1.00 88.38 90 ALA A N 1
ATOM 678 C CA . ALA A 1 90 ? 3.818 -5.644 -7.691 1.00 88.38 90 ALA A CA 1
ATOM 679 C C . ALA A 1 90 ? 3.730 -6.527 -6.440 1.00 88.38 90 ALA A C 1
ATOM 681 O O . ALA A 1 90 ? 2.653 -7.002 -6.070 1.00 88.38 90 ALA A O 1
ATOM 682 N N . LEU A 1 91 ? 4.879 -6.762 -5.807 1.00 86.56 91 LEU A N 1
ATOM 683 C CA . LEU A 1 91 ? 5.013 -7.678 -4.681 1.00 86.56 91 LEU A CA 1
ATOM 684 C C . LEU A 1 91 ? 5.256 -6.941 -3.368 1.00 86.56 91 LEU A C 1
ATOM 686 O O . LEU A 1 91 ? 4.333 -6.694 -2.594 1.00 86.56 91 LEU A O 1
ATOM 690 N N . GLU A 1 92 ? 6.513 -6.616 -3.097 1.00 84.75 92 GLU A N 1
ATOM 691 C CA . GLU A 1 92 ? 6.939 -5.945 -1.880 1.00 84.75 92 GLU A CA 1
ATOM 692 C C . GLU A 1 92 ? 8.211 -5.140 -2.145 1.00 84.75 92 GLU A C 1
ATOM 694 O O . GLU A 1 92 ? 8.913 -5.377 -3.129 1.00 84.75 92 GLU A O 1
ATOM 699 N N . GLY A 1 93 ? 8.497 -4.171 -1.286 1.00 83.31 93 GLY A N 1
ATOM 700 C CA . GLY A 1 93 ? 9.786 -3.505 -1.260 1.00 83.31 93 GLY A CA 1
ATOM 701 C C . GLY A 1 93 ? 10.888 -4.410 -0.699 1.00 83.31 93 GLY A C 1
ATOM 702 O O . GLY A 1 93 ? 10.642 -5.505 -0.191 1.00 83.31 93 GLY A O 1
ATOM 703 N N . LEU A 1 94 ? 12.139 -3.961 -0.770 1.00 76.75 94 LEU A N 1
ATOM 704 C CA . LEU A 1 94 ? 13.284 -4.736 -0.277 1.00 76.75 94 LEU A CA 1
ATOM 705 C C . LEU A 1 94 ? 13.207 -5.030 1.220 1.00 76.75 94 LEU A C 1
ATOM 707 O O . LEU A 1 94 ? 13.706 -6.061 1.667 1.00 76.75 94 LEU A O 1
ATOM 711 N N . VAL A 1 95 ? 12.596 -4.136 1.995 1.00 79.50 95 VAL A N 1
ATOM 712 C CA . VAL A 1 95 ? 12.479 -4.268 3.455 1.00 79.50 95 VAL A CA 1
ATOM 713 C C . VAL A 1 95 ? 11.048 -4.083 3.952 1.00 79.50 95 VAL A C 1
ATOM 715 O O . VAL A 1 95 ? 10.794 -4.243 5.144 1.00 79.50 95 VAL A O 1
ATOM 718 N N . SER A 1 96 ? 10.102 -3.808 3.056 1.00 87.12 96 SER A N 1
ATOM 719 C CA . SER A 1 96 ? 8.722 -3.470 3.389 1.00 87.12 96 SER A CA 1
ATOM 720 C C . SER A 1 96 ? 7.719 -4.261 2.556 1.00 87.12 96 SER A C 1
ATOM 722 O O . SER A 1 96 ? 7.977 -4.570 1.401 1.00 87.12 96 SER A O 1
ATOM 724 N N . ASN A 1 97 ? 6.546 -4.569 3.107 1.00 92.00 97 ASN A N 1
ATOM 725 C CA . ASN A 1 97 ? 5.420 -5.045 2.313 1.00 92.00 97 ASN A CA 1
ATOM 726 C C . ASN A 1 97 ? 4.721 -3.866 1.627 1.00 92.00 97 ASN A C 1
ATOM 728 O O . ASN A 1 97 ? 4.590 -2.800 2.228 1.00 92.00 97 ASN A O 1
ATOM 732 N N . PHE A 1 98 ? 4.260 -4.071 0.392 1.00 93.38 98 PHE A N 1
ATOM 733 C CA . PHE A 1 98 ? 3.610 -3.044 -0.419 1.00 93.38 98 PHE A CA 1
ATOM 734 C C . PHE A 1 98 ? 2.090 -3.237 -0.451 1.00 93.38 98 PHE A C 1
ATOM 736 O O . PHE A 1 98 ? 1.585 -4.363 -0.545 1.00 93.38 98 PHE A O 1
ATOM 743 N N . PHE A 1 99 ? 1.373 -2.121 -0.370 1.00 96.00 99 PHE A N 1
ATOM 744 C CA . PHE A 1 99 ? -0.079 -2.060 -0.389 1.00 96.00 99 PHE A CA 1
ATOM 745 C C . PHE A 1 99 ? -0.556 -0.928 -1.294 1.00 96.00 99 PHE A C 1
ATOM 747 O O . PHE A 1 99 ? 0.075 0.125 -1.396 1.00 96.00 99 PHE A O 1
ATOM 754 N N . VAL A 1 100 ? -1.712 -1.142 -1.914 1.00 96.00 100 VAL A N 1
ATOM 755 C CA . VAL A 1 100 ? -2.407 -0.152 -2.736 1.00 96.00 100 VAL A CA 1
ATOM 756 C C . VAL A 1 100 ? -3.864 -0.093 -2.305 1.00 96.00 100 VAL A C 1
ATOM 758 O O . VAL A 1 100 ? -4.511 -1.120 -2.161 1.00 96.00 100 VAL A O 1
ATOM 761 N N . ILE A 1 101 ? -4.401 1.104 -2.130 1.00 96.56 101 ILE A N 1
ATOM 762 C CA . ILE A 1 101 ? -5.828 1.350 -1.951 1.00 96.56 101 ILE A CA 1
ATOM 763 C C . ILE A 1 101 ? -6.355 1.890 -3.274 1.00 96.56 101 ILE A C 1
ATOM 765 O O . ILE A 1 101 ? -5.908 2.924 -3.774 1.00 96.56 101 ILE A O 1
ATOM 769 N N . THR A 1 102 ? -7.303 1.173 -3.862 1.00 95.62 102 THR A N 1
ATOM 770 C CA . THR A 1 102 ? -7.992 1.617 -5.080 1.00 95.62 102 THR A CA 1
ATOM 771 C C . THR A 1 102 ? -8.905 2.818 -4.793 1.00 95.62 102 THR A C 1
ATOM 773 O O . THR A 1 102 ? -9.326 3.003 -3.650 1.00 95.62 102 THR A O 1
ATOM 776 N N . PRO A 1 103 ? -9.298 3.607 -5.809 1.00 93.69 103 PRO A N 1
ATOM 777 C CA . PRO A 1 103 ? -10.266 4.693 -5.632 1.00 93.69 103 PRO A CA 1
ATOM 778 C C . PRO A 1 103 ? -11.618 4.235 -5.062 1.00 93.69 103 PRO A C 1
ATOM 780 O O . PRO A 1 103 ? -12.321 5.026 -4.444 1.00 93.69 103 PRO A O 1
ATOM 783 N N . SER A 1 104 ? -11.978 2.958 -5.237 1.00 94.31 104 SER A N 1
ATOM 784 C CA . SER A 1 104 ? -13.190 2.355 -4.672 1.00 94.31 104 SER A CA 1
ATOM 785 C C . SER A 1 104 ? -13.018 1.811 -3.246 1.00 94.31 104 SER A C 1
ATOM 787 O O . SER A 1 104 ? -13.941 1.193 -2.721 1.00 94.31 104 SER A O 1
ATOM 789 N N . GLY A 1 105 ? -11.856 2.011 -2.615 1.00 95.50 105 GLY A N 1
ATOM 790 C CA . GLY A 1 105 ? -11.595 1.608 -1.230 1.00 95.50 105 GLY A CA 1
ATOM 791 C C . GLY A 1 105 ? -11.199 0.141 -1.037 1.00 95.50 105 GLY A C 1
ATOM 792 O O . GLY A 1 105 ? -11.111 -0.317 0.095 1.00 95.50 105 GLY A O 1
ATOM 793 N N . VAL A 1 106 ? -10.937 -0.613 -2.110 1.00 96.88 106 VAL A N 1
ATOM 794 C CA . VAL A 1 106 ? -10.385 -1.979 -2.015 1.00 96.88 106 VAL A CA 1
ATOM 795 C C . VAL A 1 106 ? -8.889 -1.913 -1.714 1.00 96.88 106 VAL A C 1
ATOM 797 O O . VAL A 1 106 ? -8.161 -1.204 -2.414 1.00 96.88 106 VAL A O 1
ATOM 800 N N . LEU A 1 107 ? -8.436 -2.694 -0.731 1.00 97.62 107 LEU A N 1
ATOM 801 C CA . LEU A 1 107 ? -7.027 -2.883 -0.399 1.00 97.62 107 LEU A CA 1
ATOM 802 C C . LEU A 1 107 ? -6.423 -4.004 -1.255 1.00 97.62 107 LEU A C 1
ATOM 804 O O . LEU A 1 107 ? -6.901 -5.137 -1.263 1.00 97.62 107 LEU A O 1
ATOM 808 N N . LEU A 1 108 ? -5.346 -3.701 -1.963 1.00 97.06 108 LEU A N 1
ATOM 809 C CA . LEU A 1 108 ? -4.576 -4.631 -2.774 1.00 97.06 108 LEU A CA 1
ATOM 810 C C . LEU A 1 108 ? -3.219 -4.883 -2.112 1.00 97.06 108 LEU A C 1
ATOM 812 O O . LEU A 1 108 ? -2.556 -3.950 -1.657 1.00 97.06 108 LEU A O 1
ATOM 816 N N . THR A 1 109 ? -2.777 -6.135 -2.088 1.00 96.25 109 THR A N 1
ATOM 817 C CA . THR A 1 109 ? -1.411 -6.514 -1.695 1.00 96.25 109 THR A CA 1
ATOM 818 C C . THR A 1 109 ? -1.026 -7.829 -2.363 1.00 96.25 109 THR A C 1
ATOM 820 O O . THR A 1 109 ? -1.874 -8.527 -2.910 1.00 96.25 109 THR A O 1
ATOM 823 N N . ALA A 1 110 ? 0.248 -8.196 -2.344 1.00 91.25 110 ALA A N 1
ATOM 824 C CA . ALA A 1 110 ? 0.692 -9.481 -2.867 1.00 91.25 110 ALA A CA 1
ATOM 825 C C . ALA A 1 110 ? 0.131 -10.664 -2.050 1.00 91.25 110 ALA A C 1
ATOM 827 O O . ALA A 1 110 ? -0.118 -10.515 -0.848 1.00 91.25 110 ALA A O 1
ATOM 828 N N . PRO A 1 111 ? -0.032 -11.862 -2.641 1.00 89.31 111 PRO A N 1
ATOM 829 C CA . PRO A 1 111 ? -0.414 -13.056 -1.892 1.00 89.31 1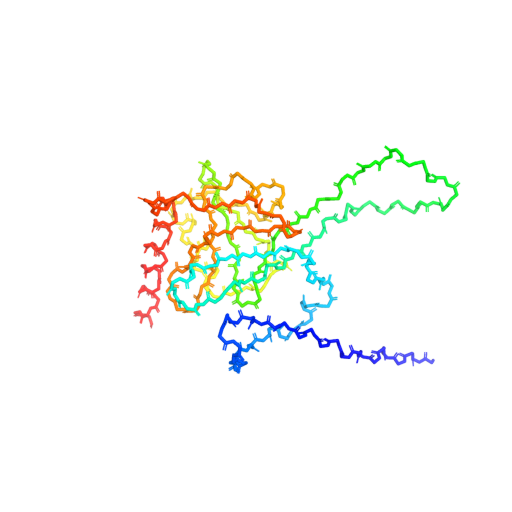11 PRO A CA 1
ATOM 830 C C . PRO A 1 111 ? 0.716 -13.501 -0.957 1.00 89.31 111 PRO A C 1
ATOM 832 O O . PRO A 1 111 ? 1.894 -13.345 -1.265 1.00 89.31 111 PRO A O 1
ATOM 835 N N . SER A 1 112 ? 0.373 -14.097 0.189 1.00 88.12 112 SER A N 1
ATOM 836 C CA . SER A 1 112 ? 1.359 -14.502 1.210 1.00 88.12 112 SER A CA 1
ATOM 837 C C . SER A 1 112 ? 2.324 -15.605 0.774 1.00 88.12 112 SER A C 1
ATOM 839 O O . SER A 1 112 ? 3.353 -15.783 1.414 1.00 88.12 112 SER A O 1
ATOM 841 N N . SER A 1 113 ? 2.017 -16.333 -0.301 1.00 82.31 113 SER A N 1
ATOM 842 C CA . SER A 1 113 ? 2.952 -17.253 -0.961 1.00 82.31 113 SER A CA 1
ATOM 843 C C . SER A 1 113 ? 4.051 -16.517 -1.735 1.00 82.31 113 SER A C 1
ATOM 845 O O . SER A 1 113 ? 5.107 -17.087 -2.003 1.00 82.31 113 SER A O 1
ATOM 847 N N . SER A 1 114 ? 3.810 -15.251 -2.093 1.00 79.88 114 SER A N 1
ATOM 848 C CA . SER A 1 114 ? 4.689 -14.467 -2.957 1.00 79.88 114 SER A CA 1
ATOM 849 C C . SER A 1 114 ? 5.549 -13.437 -2.224 1.00 79.88 114 SER A C 1
ATOM 851 O O . SER A 1 114 ? 6.440 -12.850 -2.830 1.00 79.88 114 SER A O 1
ATOM 853 N N . VAL A 1 115 ? 5.322 -13.224 -0.927 1.00 83.75 115 VAL A N 1
ATOM 854 C CA . VAL A 1 115 ? 6.018 -12.215 -0.114 1.00 83.75 115 VAL A CA 1
ATOM 855 C C . VAL A 1 115 ? 6.296 -12.737 1.286 1.00 83.75 115 VAL A C 1
ATOM 857 O O . VAL A 1 115 ? 5.647 -13.669 1.759 1.00 83.75 115 VAL A O 1
ATOM 860 N N . LEU A 1 116 ? 7.245 -12.118 1.971 1.00 83.12 116 LEU A N 1
ATOM 861 C CA . LEU A 1 116 ? 7.494 -12.394 3.372 1.00 83.12 116 LEU A CA 1
ATOM 862 C C . LEU A 1 116 ? 6.299 -11.962 4.219 1.00 83.12 116 LEU A C 1
ATOM 864 O O . LEU A 1 116 ? 5.762 -10.856 4.088 1.00 83.12 116 LEU A O 1
ATOM 868 N N . GLN A 1 117 ? 5.891 -12.853 5.119 1.00 81.44 117 GLN A N 1
ATOM 869 C CA . GLN A 1 117 ? 4.822 -12.602 6.078 1.00 81.44 117 GLN A CA 1
ATOM 870 C C . GLN A 1 117 ? 5.358 -11.768 7.243 1.00 81.44 117 GLN A C 1
ATOM 872 O O . GLN A 1 117 ? 5.599 -12.270 8.337 1.00 81.44 117 GLN A O 1
ATOM 877 N N . GLY A 1 118 ? 5.607 -10.484 6.983 1.00 84.94 118 GLY A N 1
ATOM 878 C CA . GLY A 1 118 ? 5.999 -9.545 8.025 1.00 84.94 118 GLY A CA 1
ATOM 879 C C . GLY A 1 118 ? 4.884 -9.370 9.055 1.00 84.94 118 GLY A C 1
ATOM 880 O O . GLY A 1 118 ? 3.717 -9.253 8.685 1.00 84.94 118 GLY A O 1
ATOM 881 N N . TYR A 1 119 ? 5.250 -9.285 10.338 1.00 89.62 119 TYR A N 1
ATOM 882 C CA . TYR A 1 119 ? 4.308 -9.025 11.434 1.00 89.62 119 TYR A CA 1
ATOM 883 C C . TYR A 1 119 ? 3.396 -7.826 11.135 1.00 89.62 119 TYR A C 1
ATOM 885 O O . TYR A 1 119 ? 2.176 -7.960 11.146 1.00 89.62 119 TYR A O 1
ATOM 893 N N . LYS A 1 120 ? 3.979 -6.685 10.738 1.00 91.56 120 LYS A N 1
ATOM 894 C CA . LYS A 1 120 ? 3.223 -5.472 10.386 1.00 91.56 120 LYS A CA 1
ATOM 895 C C . LYS A 1 120 ? 2.200 -5.714 9.271 1.00 91.56 120 LYS A C 1
ATOM 897 O O . LYS A 1 120 ? 1.093 -5.198 9.346 1.00 91.56 120 LYS A O 1
ATOM 902 N N . ARG A 1 121 ? 2.524 -6.528 8.258 1.00 93.81 121 ARG A N 1
ATOM 903 C CA . ARG A 1 121 ? 1.563 -6.900 7.205 1.00 93.81 121 ARG A CA 1
ATOM 904 C C . ARG A 1 121 ? 0.381 -7.678 7.775 1.00 93.81 121 ARG A C 1
ATOM 906 O O . ARG A 1 121 ? -0.746 -7.398 7.382 1.00 93.81 121 ARG A O 1
ATOM 913 N N . SER A 1 122 ? 0.615 -8.602 8.702 1.00 93.56 122 SER A N 1
ATOM 914 C CA . SER A 1 122 ? -0.466 -9.323 9.381 1.00 93.56 122 SER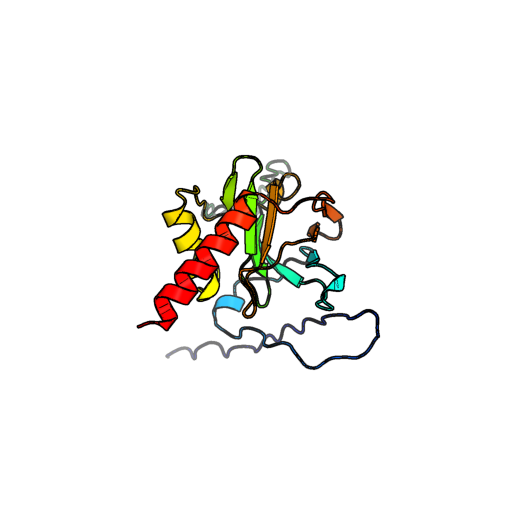 A CA 1
ATOM 915 C C . SER A 1 122 ? -1.375 -8.378 10.169 1.00 93.56 122 SER A C 1
ATOM 917 O O . SER A 1 122 ? -2.591 -8.491 10.054 1.00 93.56 122 SER A O 1
ATOM 919 N N . VAL A 1 123 ? -0.806 -7.403 10.887 1.00 94.81 123 VAL A N 1
ATOM 920 C CA . VAL A 1 123 ? -1.584 -6.397 11.634 1.00 94.81 123 VAL A CA 1
ATOM 921 C C . VAL A 1 123 ? -2.432 -5.532 10.693 1.00 94.81 123 VAL A C 1
ATOM 923 O O . VAL A 1 123 ? -3.614 -5.331 10.942 1.00 94.81 123 VAL A O 1
ATOM 926 N N . PHE A 1 124 ? -1.881 -5.089 9.560 1.00 95.88 124 PHE A N 1
ATOM 927 C CA . PHE A 1 124 ? -2.644 -4.347 8.547 1.00 95.88 124 PHE A CA 1
ATOM 928 C C . PHE A 1 124 ? -3.791 -5.154 7.931 1.00 95.88 124 PHE A C 1
ATOM 930 O O . PHE A 1 124 ? -4.865 -4.611 7.680 1.00 95.88 124 PHE A O 1
ATOM 937 N N . LEU A 1 125 ? -3.576 -6.445 7.672 1.00 96.81 125 LEU A N 1
ATOM 938 C CA . LEU A 1 125 ? -4.623 -7.324 7.151 1.00 96.81 125 LEU A CA 1
ATOM 939 C C . LEU A 1 125 ? -5.719 -7.582 8.196 1.00 96.81 125 LEU A C 1
ATOM 941 O O . LEU A 1 125 ? -6.892 -7.630 7.830 1.00 96.81 125 LEU A O 1
ATOM 945 N N . ALA A 1 126 ? -5.355 -7.693 9.477 1.00 96.56 126 ALA A N 1
ATOM 946 C CA . ALA A 1 126 ? -6.315 -7.762 10.576 1.00 96.56 126 ALA A CA 1
ATOM 947 C C . ALA A 1 126 ? -7.129 -6.462 10.686 1.00 96.56 126 ALA A C 1
ATOM 949 O O . ALA A 1 126 ? -8.354 -6.512 10.683 1.00 96.56 126 ALA A O 1
ATOM 950 N N . ALA A 1 127 ? -6.470 -5.299 10.642 1.00 97.12 127 ALA A N 1
ATOM 951 C CA . ALA A 1 127 ? -7.137 -3.998 10.640 1.00 97.12 127 ALA A CA 1
ATOM 952 C C . ALA A 1 127 ? -8.115 -3.838 9.463 1.00 97.12 127 ALA A C 1
ATOM 954 O O . ALA A 1 127 ? -9.234 -3.361 9.641 1.00 97.12 127 ALA A O 1
ATOM 955 N N . ALA A 1 128 ? -7.727 -4.273 8.259 1.00 97.81 128 ALA A N 1
ATOM 956 C CA . ALA A 1 128 ? -8.617 -4.267 7.099 1.00 97.81 128 ALA A CA 1
ATOM 957 C C . ALA A 1 128 ? -9.849 -5.160 7.314 1.00 97.81 128 ALA A C 1
ATOM 959 O O . ALA A 1 128 ? -10.959 -4.766 6.958 1.00 97.81 128 ALA A O 1
ATOM 960 N N . SER A 1 129 ? -9.663 -6.333 7.926 1.00 98.00 129 SER A N 1
ATOM 961 C CA . SER A 1 129 ? -10.758 -7.238 8.283 1.00 98.00 129 SER A CA 1
ATOM 962 C C . SER A 1 129 ? -11.721 -6.600 9.289 1.00 98.00 129 SER A C 1
ATOM 964 O O . SER A 1 129 ? -12.926 -6.603 9.047 1.00 98.00 129 SER A O 1
ATOM 966 N N . ASP A 1 130 ? -11.211 -6.007 10.373 1.00 98.12 130 ASP A N 1
ATOM 967 C CA . ASP A 1 130 ? -12.024 -5.354 11.414 1.00 98.12 130 ASP A CA 1
ATOM 968 C C . ASP A 1 130 ? -12.867 -4.201 10.850 1.00 98.12 130 ASP A C 1
ATOM 970 O O . ASP A 1 130 ? -14.030 -4.015 11.210 1.00 98.12 130 ASP A O 1
ATOM 974 N N . LEU A 1 131 ? -12.293 -3.450 9.907 1.00 97.75 131 LEU A N 1
ATOM 975 C CA . LEU A 1 131 ? -12.943 -2.324 9.239 1.00 97.75 131 LEU A CA 1
ATOM 976 C C . LEU A 1 131 ? -13.837 -2.739 8.058 1.00 97.75 131 LEU A C 1
ATOM 978 O O . LEU A 1 131 ? -14.417 -1.872 7.406 1.00 97.75 131 LEU A O 1
ATOM 982 N N . ASN A 1 132 ? -13.972 -4.038 7.770 1.00 98.00 132 ASN A N 1
ATOM 983 C CA . ASN A 1 132 ? -14.694 -4.567 6.605 1.00 98.00 132 ASN A CA 1
ATOM 984 C C . ASN A 1 132 ? -14.192 -4.001 5.258 1.00 98.00 132 ASN A C 1
ATOM 986 O O . ASN A 1 132 ? -14.964 -3.840 4.309 1.00 98.00 132 ASN A O 1
ATOM 990 N N . ILE A 1 133 ? -12.894 -3.706 5.158 1.00 97.81 133 ILE A N 1
ATOM 991 C CA . ILE A 1 133 ? -12.251 -3.249 3.924 1.00 97.81 133 ILE A CA 1
ATOM 992 C C . ILE A 1 133 ? -11.984 -4.471 3.033 1.00 97.81 133 ILE A C 1
ATOM 994 O O . ILE A 1 133 ? -11.257 -5.380 3.444 1.00 97.81 133 ILE A O 1
ATOM 998 N N . PRO A 1 134 ? -12.519 -4.526 1.797 1.00 97.62 134 PRO A N 1
ATOM 999 C CA . PRO A 1 134 ? -12.273 -5.654 0.908 1.00 97.62 134 PRO A CA 1
ATOM 1000 C C . PRO A 1 134 ? -10.788 -5.765 0.551 1.00 97.62 134 PRO A C 1
ATOM 1002 O O . PRO A 1 134 ? -10.189 -4.797 0.082 1.00 97.62 134 PRO A O 1
ATOM 1005 N N . VAL A 1 135 ? -10.214 -6.961 0.711 1.00 97.75 135 VAL A N 1
ATOM 1006 C CA . VAL A 1 135 ? -8.815 -7.245 0.363 1.00 97.75 135 VAL A CA 1
ATOM 1007 C C . VAL A 1 135 ? -8.738 -8.106 -0.896 1.00 97.75 135 VAL A C 1
ATOM 1009 O O . VAL A 1 135 ? -9.435 -9.115 -1.015 1.00 97.75 135 VAL A O 1
ATOM 1012 N N . ARG A 1 136 ? -7.857 -7.744 -1.833 1.00 96.75 136 ARG A N 1
ATOM 1013 C CA . ARG A 1 136 ? -7.470 -8.593 -2.968 1.00 96.75 136 ARG A CA 1
ATOM 1014 C C . ARG A 1 136 ? -5.970 -8.855 -2.951 1.00 96.75 136 ARG A C 1
ATOM 1016 O O . ARG A 1 136 ? -5.162 -7.941 -2.806 1.00 96.75 136 ARG A O 1
ATOM 1023 N N . TYR A 1 137 ? -5.603 -10.113 -3.163 1.00 94.31 137 TYR A N 1
ATOM 1024 C CA . TYR A 1 137 ? -4.213 -10.569 -3.122 1.00 94.31 137 TYR A CA 1
ATOM 1025 C C . TYR A 1 137 ? -3.527 -10.501 -4.490 1.00 94.31 137 TYR A C 1
ATOM 1027 O O . TYR A 1 137 ? -2.968 -11.485 -4.968 1.00 94.31 137 TYR A O 1
ATOM 1035 N N . ALA A 1 138 ? -3.626 -9.346 -5.138 1.00 91.62 138 ALA A N 1
ATOM 1036 C CA . ALA A 1 138 ? -2.957 -9.052 -6.392 1.00 91.62 138 ALA A CA 1
ATOM 1037 C C . ALA A 1 138 ? -2.835 -7.537 -6.566 1.00 91.62 138 ALA A C 1
ATOM 1039 O O . ALA A 1 138 ? -3.819 -6.820 -6.386 1.00 91.62 138 ALA A O 1
ATOM 1040 N N . VAL A 1 139 ? -1.653 -7.064 -6.967 1.00 91.44 139 VAL A N 1
ATOM 1041 C CA . VAL A 1 139 ? -1.421 -5.660 -7.333 1.00 91.44 139 VAL A CA 1
ATOM 1042 C C . VAL A 1 139 ? -0.934 -5.602 -8.783 1.00 91.44 139 VAL A C 1
ATOM 1044 O O . VAL A 1 139 ? 0.275 -5.617 -9.009 1.00 91.44 139 VAL A O 1
ATOM 1047 N N . PRO A 1 140 ? -1.828 -5.596 -9.785 1.00 91.19 140 PRO A N 1
ATOM 1048 C CA . PRO A 1 140 ? -1.417 -5.463 -11.178 1.00 91.19 140 PRO A CA 1
ATOM 1049 C C . PRO A 1 140 ? -0.657 -4.151 -11.398 1.00 91.19 140 PRO A C 1
ATOM 1051 O O . PRO A 1 140 ? -1.126 -3.082 -11.019 1.00 91.19 140 PRO A O 1
ATOM 1054 N N . VAL A 1 141 ? 0.503 -4.199 -12.048 1.00 88.19 141 VAL A N 1
ATOM 1055 C CA . VAL A 1 141 ? 1.291 -2.995 -12.375 1.00 88.19 141 VAL A CA 1
ATOM 1056 C C . VAL A 1 141 ? 0.480 -2.034 -13.254 1.00 88.19 141 VAL A C 1
ATOM 1058 O O . VAL A 1 141 ? 0.604 -0.817 -13.133 1.00 88.19 141 VAL A O 1
ATOM 1061 N N . SER A 1 142 ? -0.416 -2.575 -14.082 1.00 87.69 142 SER A N 1
ATOM 1062 C CA . SER A 1 142 ? -1.357 -1.822 -14.915 1.00 87.69 142 SER A CA 1
ATOM 1063 C C . SER A 1 142 ? -2.303 -0.913 -14.121 1.00 87.69 142 SER A C 1
ATOM 1065 O O . SER A 1 142 ? -2.722 0.108 -14.656 1.00 87.69 142 SER A O 1
ATOM 1067 N N . CYS A 1 143 ? -2.617 -1.226 -12.856 1.00 89.81 143 CYS A N 1
ATOM 1068 C CA . CYS A 1 143 ? -3.513 -0.404 -12.038 1.00 89.81 143 CYS A CA 1
ATOM 1069 C C . CYS A 1 143 ? -2.792 0.729 -11.294 1.00 89.81 143 CYS A C 1
ATOM 1071 O O . CYS A 1 143 ? -3.442 1.541 -10.637 1.00 89.81 143 CYS A O 1
ATOM 1073 N N . LEU A 1 144 ? -1.457 0.795 -11.364 1.00 89.19 144 LEU A N 1
ATOM 1074 C CA . LEU A 1 144 ? -0.671 1.738 -10.568 1.00 89.19 144 LEU A CA 1
ATOM 1075 C C . LEU A 1 144 ? -0.832 3.199 -10.999 1.00 89.19 144 LEU A C 1
ATOM 1077 O O . LEU A 1 144 ? -0.514 4.083 -10.214 1.00 89.19 144 LEU A O 1
ATOM 1081 N N . SER A 1 145 ? -1.350 3.465 -12.201 1.00 88.38 145 SER A N 1
ATOM 1082 C CA . SER A 1 145 ? -1.663 4.823 -12.666 1.00 88.38 145 SER A CA 1
ATOM 1083 C C . SER A 1 145 ? -2.943 5.408 -12.067 1.00 88.38 145 SER A C 1
ATOM 1085 O O . SER A 1 145 ? -3.157 6.613 -12.139 1.00 88.38 145 SER A O 1
ATOM 1087 N N . GLU A 1 146 ? -3.801 4.573 -11.479 1.00 88.31 146 GLU A N 1
ATOM 1088 C CA . GLU A 1 146 ? -5.137 4.958 -11.003 1.00 88.31 146 GLU A CA 1
ATOM 1089 C C . GLU A 1 146 ? -5.339 4.582 -9.531 1.00 88.31 146 GLU A C 1
ATOM 1091 O O . GLU A 1 146 ? -6.422 4.174 -9.114 1.00 88.31 146 GLU A O 1
ATOM 1096 N N . VAL A 1 147 ? -4.285 4.674 -8.717 1.00 90.38 147 VAL A N 1
ATOM 1097 C CA . VAL A 1 147 ? -4.377 4.332 -7.293 1.00 90.38 147 VAL A CA 1
ATOM 1098 C C . VAL A 1 147 ? -4.959 5.490 -6.485 1.00 90.38 147 VAL A C 1
ATOM 1100 O O . VAL A 1 147 ? -4.682 6.661 -6.745 1.00 90.38 147 VAL A O 1
ATOM 1103 N N . GLY A 1 148 ? -5.775 5.166 -5.482 1.00 91.31 148 GLY A N 1
ATOM 1104 C CA . GLY A 1 148 ? -6.270 6.146 -4.513 1.00 91.31 148 GLY A CA 1
ATOM 1105 C C . GLY A 1 148 ? -5.222 6.470 -3.446 1.00 91.31 148 GLY A C 1
ATOM 1106 O O . GLY A 1 148 ? -5.122 7.608 -2.994 1.00 91.31 148 GLY A O 1
ATOM 1107 N N . CYS A 1 149 ? -4.437 5.469 -3.048 1.00 94.12 149 CYS A N 1
ATOM 1108 C CA . CYS A 1 149 ? -3.263 5.600 -2.189 1.00 94.12 149 CYS A CA 1
ATOM 1109 C C . CYS A 1 149 ? -2.361 4.376 -2.376 1.00 94.12 149 CYS A C 1
ATOM 1111 O O . CYS A 1 149 ? -2.834 3.292 -2.714 1.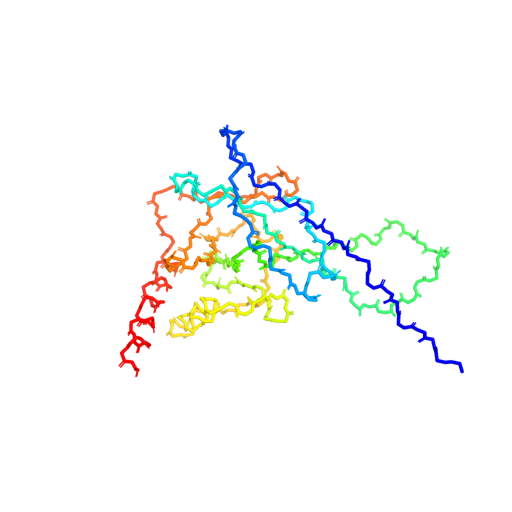00 94.12 149 CYS A O 1
ATOM 1113 N N . ALA A 1 150 ? -1.066 4.532 -2.146 1.00 94.19 150 ALA A N 1
ATOM 1114 C CA . ALA A 1 150 ? -0.128 3.427 -2.034 1.00 94.19 150 ALA A CA 1
ATOM 1115 C C . ALA A 1 150 ? 0.709 3.628 -0.773 1.00 94.19 150 ALA A C 1
ATOM 1117 O O . ALA A 1 150 ? 1.008 4.762 -0.404 1.00 94.19 150 ALA A O 1
ATOM 1118 N N . PHE A 1 151 ? 1.081 2.545 -0.100 1.00 94.00 151 PHE A N 1
ATOM 1119 C CA . PHE A 1 151 ? 1.877 2.620 1.120 1.00 94.00 151 PHE A CA 1
ATOM 1120 C C . PHE A 1 151 ? 2.746 1.379 1.311 1.00 94.00 151 PHE A C 1
ATOM 1122 O O . PHE A 1 151 ? 2.493 0.310 0.751 1.00 94.00 151 PHE A O 1
ATOM 1129 N N . THR A 1 152 ? 3.788 1.528 2.121 1.00 92.56 152 THR A N 1
ATOM 1130 C CA . THR A 1 152 ? 4.654 0.433 2.549 1.00 92.56 152 THR A CA 1
ATOM 1131 C C . THR A 1 152 ? 4.598 0.239 4.054 1.00 92.56 152 THR A C 1
ATOM 1133 O O . THR A 1 152 ? 4.366 1.177 4.817 1.00 92.56 152 THR A O 1
ATOM 1136 N N . THR A 1 153 ? 4.826 -0.986 4.520 1.00 90.94 153 THR A N 1
ATOM 1137 C CA . THR A 1 153 ? 4.996 -1.233 5.958 1.00 90.94 153 THR A CA 1
ATOM 1138 C C . THR A 1 153 ? 6.362 -0.746 6.425 1.00 90.94 153 THR A C 1
ATOM 1140 O O . THR A 1 153 ? 7.371 -0.995 5.768 1.00 90.94 153 THR A O 1
ATOM 1143 N N . SER A 1 154 ? 6.438 -0.165 7.613 1.00 79.50 154 SER A N 1
ATOM 1144 C CA . SER A 1 154 ? 7.700 0.138 8.287 1.00 79.50 154 SER A CA 1
ATOM 1145 C C . SER A 1 154 ? 7.747 -0.549 9.647 1.00 79.50 154 SER A C 1
ATOM 1147 O O . SER A 1 154 ? 6.722 -0.739 10.296 1.00 79.50 154 SER A O 1
ATOM 1149 N N . SER A 1 155 ? 8.949 -0.920 10.097 1.00 71.44 155 SER A N 1
ATOM 1150 C CA . SER A 1 155 ? 9.147 -1.414 11.469 1.00 71.44 155 SER A CA 1
ATOM 1151 C C . SER A 1 155 ? 8.783 -0.346 12.505 1.00 71.44 155 SER A C 1
ATOM 1153 O O . SER A 1 155 ? 8.344 -0.671 13.602 1.00 71.44 155 SER A O 1
ATOM 1155 N N . TRP A 1 156 ? 8.934 0.924 12.124 1.00 65.12 156 TRP A N 1
ATOM 1156 C CA . TRP A 1 156 ? 8.657 2.100 12.938 1.00 65.12 156 TRP A CA 1
ATOM 1157 C C . TRP A 1 156 ? 7.451 2.838 12.346 1.00 65.12 156 TRP A C 1
ATOM 1159 O O . TRP A 1 156 ? 7.531 3.336 11.222 1.00 65.12 156 TRP A O 1
ATOM 1169 N N . GLY A 1 157 ? 6.335 2.874 13.075 1.00 63.75 157 GLY A N 1
ATOM 1170 C CA . GLY A 1 157 ? 5.087 3.519 12.647 1.00 63.75 157 GLY A CA 1
ATOM 1171 C C . GLY A 1 157 ? 4.126 2.605 11.874 1.00 63.75 157 GLY A C 1
ATOM 1172 O O . GLY A 1 157 ? 4.521 1.597 11.291 1.00 63.75 157 GLY A O 1
ATOM 1173 N N . GLY A 1 158 ? 2.838 2.956 11.891 1.00 75.69 158 GLY A N 1
ATOM 1174 C CA . GLY A 1 158 ? 1.749 2.223 11.237 1.00 75.69 158 GLY A CA 1
ATOM 1175 C C . GLY A 1 158 ? 1.730 2.379 9.716 1.00 75.69 158 GLY A C 1
ATOM 1176 O O . GLY A 1 158 ? 0.688 2.697 9.176 1.00 75.69 158 GLY A O 1
ATOM 1177 N N . GLY A 1 159 ? 2.863 2.196 9.027 1.00 85.94 159 GLY A N 1
ATOM 1178 C CA . GLY A 1 159 ? 3.001 2.314 7.568 1.00 85.94 159 GLY A CA 1
ATOM 1179 C C . GLY A 1 159 ? 3.335 3.719 7.055 1.00 85.94 159 GLY A C 1
ATOM 1180 O O . GLY A 1 159 ? 3.126 4.723 7.734 1.00 85.94 159 GLY A O 1
ATOM 1181 N N . ARG A 1 160 ? 3.886 3.783 5.838 1.00 87.81 160 ARG A N 1
ATOM 1182 C CA . ARG A 1 160 ? 4.330 5.016 5.172 1.00 87.81 160 ARG A CA 1
ATOM 1183 C C . ARG A 1 160 ? 3.688 5.148 3.804 1.00 87.81 160 ARG A C 1
ATOM 1185 O O . ARG A 1 160 ? 3.826 4.242 2.984 1.00 87.81 160 ARG A O 1
ATOM 1192 N N . GLU A 1 161 ? 3.040 6.276 3.540 1.00 89.31 161 GLU A N 1
ATOM 1193 C CA . GLU A 1 161 ? 2.501 6.544 2.208 1.00 89.31 161 GLU A CA 1
ATOM 1194 C C . GLU A 1 161 ? 3.619 6.714 1.175 1.00 89.31 161 GLU A C 1
ATOM 1196 O O . GLU A 1 161 ? 4.658 7.338 1.412 1.00 89.31 161 GLU A O 1
ATOM 1201 N N . VAL A 1 162 ? 3.374 6.158 -0.003 1.00 90.00 162 VAL A N 1
ATOM 1202 C CA . VAL A 1 162 ? 4.170 6.374 -1.201 1.00 90.00 162 VAL A CA 1
ATOM 1203 C C . VAL A 1 162 ? 3.768 7.714 -1.801 1.00 90.00 162 VAL A C 1
ATOM 1205 O O . VAL A 1 162 ? 2.584 8.003 -1.965 1.00 90.00 162 VAL A O 1
ATOM 1208 N N . ARG A 1 163 ? 4.766 8.535 -2.132 1.00 88.94 163 ARG A N 1
ATOM 1209 C CA . ARG A 1 163 ? 4.575 9.825 -2.794 1.00 88.94 163 ARG A CA 1
ATOM 1210 C C . ARG A 1 163 ? 4.504 9.656 -4.299 1.00 88.94 163 ARG A C 1
ATOM 1212 O O . ARG A 1 163 ? 3.585 10.181 -4.906 1.00 88.94 163 ARG A O 1
ATOM 1219 N N . ASP A 1 164 ? 5.448 8.921 -4.877 1.00 87.62 164 ASP A N 1
ATOM 1220 C CA . ASP A 1 164 ? 5.548 8.743 -6.324 1.00 87.62 164 ASP A CA 1
ATOM 1221 C C . ASP A 1 164 ? 5.795 7.279 -6.676 1.00 87.62 164 ASP A C 1
ATOM 1223 O O . ASP A 1 164 ? 6.530 6.571 -5.984 1.00 87.62 164 ASP A O 1
ATOM 1227 N N . ILE A 1 165 ? 5.208 6.837 -7.784 1.00 88.25 165 ILE A N 1
ATOM 1228 C CA . ILE A 1 165 ? 5.412 5.508 -8.356 1.00 88.25 165 ILE A CA 1
ATOM 1229 C C . ILE A 1 165 ? 5.988 5.677 -9.756 1.00 88.25 165 ILE A C 1
ATOM 1231 O O . ILE A 1 165 ? 5.420 6.376 -10.597 1.00 88.25 165 ILE A O 1
ATOM 1235 N N . TYR A 1 166 ? 7.095 4.988 -10.007 1.00 85.00 166 TYR A N 1
ATOM 1236 C CA . TYR A 1 166 ? 7.741 4.872 -11.303 1.00 85.00 166 TYR A CA 1
ATOM 1237 C C . TYR A 1 166 ? 7.762 3.403 -11.719 1.00 85.00 166 TYR A C 1
ATOM 1239 O O . TYR A 1 166 ? 8.029 2.522 -10.900 1.00 85.00 166 TYR A O 1
ATOM 1247 N N . VAL A 1 167 ? 7.490 3.144 -12.992 1.00 83.69 167 VAL A N 1
ATOM 1248 C CA . VAL A 1 167 ? 7.549 1.817 -13.611 1.00 83.69 167 VAL A CA 1
ATOM 1249 C C . VAL A 1 167 ? 8.360 1.961 -14.887 1.00 83.69 167 VAL A C 1
ATOM 1251 O O . VAL A 1 167 ? 8.063 2.831 -15.699 1.00 83.69 167 VAL A O 1
ATOM 1254 N N . ASP A 1 168 ? 9.398 1.145 -15.040 1.00 79.62 168 ASP A N 1
ATOM 1255 C CA . ASP A 1 168 ? 10.331 1.184 -16.174 1.00 79.62 168 ASP A CA 1
ATOM 1256 C C . ASP A 1 168 ? 10.952 2.575 -16.399 1.00 79.62 168 ASP A C 1
ATOM 1258 O O . ASP A 1 168 ? 11.193 3.012 -17.519 1.00 79.62 168 ASP A O 1
ATOM 1262 N N . GLY A 1 169 ? 11.200 3.301 -15.300 1.00 76.50 169 GLY A N 1
ATOM 1263 C CA . GLY A 1 169 ? 11.711 4.677 -15.321 1.00 76.50 169 GLY A CA 1
ATOM 1264 C C . GLY A 1 169 ? 10.670 5.740 -15.691 1.00 76.50 169 GLY A C 1
ATOM 1265 O O . GLY A 1 169 ? 10.941 6.931 -15.544 1.00 76.50 169 GLY A O 1
ATOM 1266 N N . GLU A 1 170 ? 9.469 5.338 -16.104 1.00 81.06 170 GLU A N 1
ATOM 1267 C CA . GLU A 1 170 ? 8.362 6.241 -16.392 1.00 81.06 170 GLU A CA 1
ATOM 1268 C C . GLU A 1 170 ? 7.567 6.543 -15.125 1.00 81.06 170 GLU A C 1
ATOM 1270 O O . GLU A 1 170 ? 7.212 5.650 -14.354 1.00 81.06 170 GLU A O 1
ATOM 1275 N N . HIS A 1 171 ? 7.245 7.816 -14.921 1.00 86.25 171 HIS A N 1
ATOM 1276 C CA . HIS A 1 171 ? 6.345 8.232 -13.852 1.00 86.25 171 HIS A CA 1
ATOM 1277 C C . HIS A 1 171 ? 4.927 7.706 -14.116 1.00 86.25 171 HIS A C 1
ATOM 1279 O O . HIS A 1 171 ? 4.397 7.862 -15.215 1.00 86.25 171 HIS A O 1
ATOM 1285 N N . ARG A 1 172 ? 4.322 7.054 -13.118 1.00 88.25 172 ARG A N 1
ATOM 1286 C CA . ARG A 1 172 ? 2.985 6.449 -13.229 1.00 88.25 172 ARG A CA 1
ATOM 1287 C C . ARG A 1 172 ? 1.948 7.122 -12.360 1.00 88.25 172 ARG A C 1
ATOM 1289 O O . ARG A 1 172 ? 0.796 7.208 -12.771 1.00 88.25 172 ARG A O 1
ATOM 1296 N N . TRP A 1 173 ? 2.337 7.559 -11.170 1.00 91.56 173 TRP A N 1
ATOM 1297 C CA . TRP A 1 173 ? 1.405 8.136 -10.216 1.00 91.56 173 TRP A CA 1
ATOM 1298 C C . TRP A 1 173 ? 2.129 8.986 -9.181 1.00 91.56 173 TRP A C 1
ATOM 1300 O O . TRP A 1 173 ? 3.255 8.670 -8.791 1.00 91.56 173 TRP A O 1
ATOM 1310 N N . SER A 1 174 ? 1.443 10.025 -8.711 1.00 89.56 174 SER A N 1
ATOM 1311 C CA . SER A 1 174 ? 1.832 10.810 -7.545 1.00 89.56 174 SER A CA 1
ATOM 1312 C C . SER A 1 174 ? 0.654 10.955 -6.597 1.00 89.56 174 SER A C 1
ATOM 1314 O O . SER A 1 174 ? -0.490 11.124 -7.027 1.00 89.56 174 SER A O 1
ATOM 1316 N N . LYS A 1 175 ? 0.952 10.971 -5.302 1.00 87.38 175 LYS A N 1
ATOM 1317 C CA . LYS A 1 175 ? 0.009 11.362 -4.266 1.00 87.38 175 LYS A CA 1
ATOM 1318 C C . LYS A 1 175 ? -0.478 12.786 -4.537 1.00 87.38 175 LYS A C 1
ATOM 1320 O O . LYS A 1 175 ? 0.321 13.696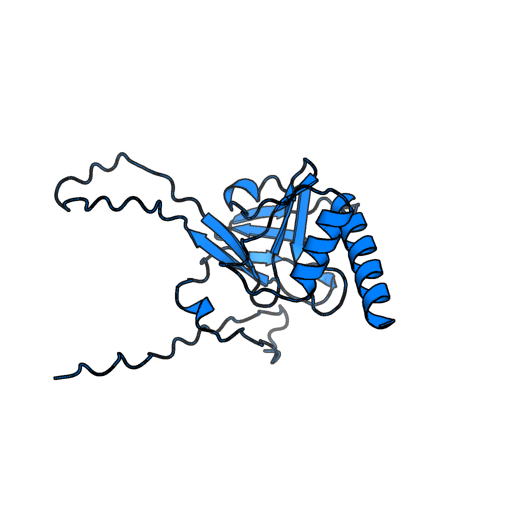 -4.752 1.00 87.38 175 LYS A O 1
ATOM 1325 N N . VAL A 1 176 ? -1.792 12.981 -4.473 1.00 83.19 176 VAL A N 1
ATOM 1326 C CA . VAL A 1 176 ? -2.401 14.313 -4.533 1.00 83.19 176 VAL A CA 1
ATOM 1327 C C . VAL A 1 176 ? -2.042 15.089 -3.262 1.00 83.19 176 VAL A C 1
ATOM 1329 O O . VAL A 1 176 ? -2.227 14.595 -2.148 1.00 83.19 176 VAL A O 1
ATOM 1332 N N . GLU A 1 177 ? -1.510 16.301 -3.417 1.00 79.81 177 GLU A N 1
ATOM 1333 C CA . GLU A 1 177 ? -1.151 17.155 -2.283 1.00 79.81 177 GLU A CA 1
ATOM 1334 C C . GLU A 1 177 ? -2.393 17.587 -1.483 1.00 79.81 177 GLU A C 1
ATOM 1336 O O . GLU A 1 177 ? -3.454 17.855 -2.045 1.00 79.81 177 GLU A O 1
ATOM 1341 N N . GLY A 1 178 ? -2.251 17.692 -0.156 1.00 68.19 178 GLY A N 1
ATOM 1342 C CA . GLY A 1 178 ? -3.256 18.325 0.709 1.00 68.19 178 GLY A CA 1
ATOM 1343 C C . GLY A 1 178 ? -4.191 17.398 1.496 1.00 68.19 178 GLY A C 1
ATOM 1344 O O . GLY A 1 178 ? -5.048 17.907 2.213 1.00 68.19 178 GLY A O 1
ATOM 1345 N N . GLY A 1 179 ? -4.024 16.073 1.442 1.00 72.19 179 GLY A N 1
ATOM 1346 C CA . GLY A 1 179 ? -4.789 15.154 2.294 1.00 72.19 179 GLY A CA 1
ATOM 1347 C C . GLY A 1 179 ? -4.155 13.773 2.435 1.00 72.19 179 GLY A C 1
ATOM 1348 O O . GLY A 1 179 ? -3.541 13.260 1.502 1.00 72.19 179 GLY A O 1
ATOM 1349 N N . GLU A 1 180 ? -4.276 13.179 3.621 1.00 82.81 180 GLU A N 1
ATOM 1350 C CA . GLU A 1 180 ? -4.075 11.740 3.811 1.00 82.81 180 GLU A CA 1
ATOM 1351 C C . GLU A 1 180 ? -5.290 10.989 3.253 1.00 82.81 180 GLU A C 1
ATOM 1353 O O . GLU A 1 180 ? -6.424 11.459 3.377 1.00 82.81 180 GLU A O 1
ATOM 1358 N N . ASN A 1 181 ? -5.070 9.829 2.632 1.00 91.88 181 ASN A N 1
ATOM 1359 C CA . ASN A 1 181 ? -6.178 9.010 2.154 1.00 91.88 181 ASN A CA 1
ATOM 1360 C C . ASN A 1 181 ? -7.007 8.499 3.345 1.00 91.88 181 ASN A C 1
ATOM 1362 O O . ASN A 1 181 ? -6.459 7.921 4.280 1.00 91.88 181 ASN A O 1
ATOM 1366 N N . GLU A 1 182 ? -8.329 8.690 3.314 1.00 94.25 182 GLU A N 1
ATOM 1367 C CA . GLU A 1 182 ? -9.205 8.369 4.451 1.00 94.25 182 GLU A CA 1
ATOM 1368 C C . GLU A 1 182 ? -9.127 6.894 4.865 1.00 94.25 182 GLU A C 1
ATOM 1370 O O . GLU A 1 182 ? -9.012 6.597 6.054 1.00 94.25 182 GLU A O 1
ATOM 1375 N N . VAL A 1 183 ? -9.113 5.978 3.893 1.00 95.38 183 VAL A N 1
ATOM 1376 C CA . VAL A 1 183 ? -8.997 4.536 4.153 1.00 95.38 183 VAL A CA 1
ATOM 1377 C C . VAL A 1 183 ? -7.637 4.216 4.767 1.00 95.38 183 VAL A C 1
ATOM 1379 O O . VAL A 1 183 ? -7.558 3.436 5.714 1.00 95.38 183 VAL A O 1
ATOM 1382 N N . PHE A 1 184 ? -6.565 4.840 4.272 1.00 95.19 184 PHE A N 1
ATOM 1383 C CA . PHE A 1 184 ? -5.240 4.660 4.859 1.00 95.19 184 PHE A CA 1
ATOM 1384 C C . PHE A 1 184 ? -5.189 5.170 6.303 1.00 95.19 184 PHE A C 1
ATOM 1386 O O . PHE A 1 184 ? -4.732 4.444 7.184 1.00 95.19 184 PHE A O 1
ATOM 1393 N N . ARG A 1 185 ? -5.732 6.362 6.578 1.00 94.88 185 ARG A N 1
ATOM 1394 C CA . ARG A 1 185 ? -5.834 6.916 7.935 1.00 94.88 185 ARG A CA 1
ATOM 1395 C C . ARG A 1 185 ? -6.564 5.961 8.882 1.00 94.88 185 ARG A C 1
ATOM 1397 O O . ARG A 1 185 ? -6.035 5.660 9.949 1.00 94.88 185 ARG A O 1
ATOM 1404 N N . MET A 1 186 ? -7.730 5.452 8.475 1.00 96.12 186 MET A N 1
ATOM 1405 C CA . MET A 1 186 ? -8.504 4.482 9.262 1.00 96.12 186 MET A CA 1
ATOM 1406 C C . MET A 1 186 ? -7.705 3.203 9.538 1.00 96.12 186 MET A C 1
ATOM 1408 O O . MET A 1 186 ? -7.701 2.710 10.664 1.00 96.12 186 MET A O 1
ATOM 1412 N N . LEU A 1 187 ? -6.987 2.685 8.534 1.00 96.50 187 LEU A N 1
ATOM 1413 C CA . LEU A 1 187 ? -6.111 1.526 8.713 1.00 96.50 187 LEU A CA 1
ATOM 1414 C C . LEU A 1 187 ? -5.011 1.803 9.739 1.00 96.50 187 LEU A C 1
ATOM 1416 O O . LEU A 1 187 ? -4.795 0.970 10.612 1.00 96.50 187 LEU A O 1
ATOM 1420 N N . LYS A 1 188 ? -4.335 2.958 9.678 1.00 94.94 188 LYS A N 1
ATOM 1421 C CA . LYS A 1 188 ? -3.293 3.304 10.660 1.00 94.94 188 LYS A CA 1
ATOM 1422 C C . LYS A 1 188 ? -3.837 3.381 12.082 1.00 94.94 188 LYS A C 1
ATOM 1424 O O . LYS A 1 188 ? -3.174 2.920 13.006 1.00 94.94 188 LYS A O 1
ATOM 1429 N N . GLU A 1 189 ? -5.006 3.998 12.251 1.00 94.81 189 GLU A N 1
ATOM 1430 C CA . GLU A 1 189 ? -5.672 4.120 13.551 1.00 94.81 189 GLU A CA 1
ATOM 1431 C C . GLU A 1 189 ? -5.973 2.733 14.119 1.00 94.81 189 GLU A C 1
ATOM 1433 O O . GLU A 1 189 ? -5.546 2.430 15.231 1.00 94.81 189 GLU A O 1
ATOM 1438 N N . ARG A 1 190 ? -6.571 1.842 13.320 1.00 96.19 190 ARG A N 1
ATOM 1439 C CA . ARG A 1 190 ? -6.875 0.485 13.785 1.00 96.19 190 ARG A CA 1
ATOM 1440 C C . ARG A 1 190 ? -5.625 -0.371 14.013 1.00 96.19 190 ARG A C 1
ATOM 1442 O O . ARG A 1 190 ? -5.583 -1.139 14.965 1.00 96.19 190 ARG A O 1
ATOM 1449 N N . VAL A 1 191 ? -4.586 -0.230 13.185 1.00 95.06 191 VAL A N 1
ATOM 1450 C CA . VAL A 1 191 ? -3.282 -0.884 13.413 1.00 95.06 191 VAL A CA 1
ATOM 1451 C C . VAL A 1 191 ? -2.716 -0.481 14.771 1.00 95.06 191 VAL A C 1
ATOM 1453 O O . VAL A 1 191 ? -2.242 -1.342 15.502 1.00 95.06 191 VAL A O 1
ATOM 1456 N N . LYS A 1 192 ? -2.786 0.808 15.116 1.00 94.00 192 LYS A N 1
ATOM 1457 C CA . LYS A 1 192 ? -2.309 1.310 16.403 1.00 94.00 192 LYS A CA 1
ATOM 1458 C C . LYS A 1 192 ? -3.066 0.668 17.572 1.00 94.00 192 LYS A C 1
ATOM 1460 O O . LYS A 1 192 ? -2.423 0.206 18.504 1.00 94.00 192 LYS A O 1
ATOM 1465 N N . GLU A 1 193 ? -4.393 0.590 17.492 1.00 94.88 193 GLU A N 1
ATOM 1466 C CA . GLU A 1 193 ? -5.220 -0.061 18.520 1.00 94.88 193 GLU A CA 1
ATOM 1467 C C . GLU A 1 193 ? -4.867 -1.546 18.693 1.00 94.88 193 GLU A C 1
ATOM 1469 O O . GLU A 1 193 ? -4.659 -1.997 19.813 1.00 94.88 193 GLU A O 1
ATOM 1474 N N . ILE A 1 194 ? -4.722 -2.299 17.594 1.00 94.19 194 ILE A N 1
ATOM 1475 C CA . ILE A 1 194 ? -4.338 -3.722 17.650 1.00 94.19 194 ILE A CA 1
ATOM 1476 C C . ILE A 1 194 ? -2.960 -3.897 18.304 1.00 94.19 194 ILE A C 1
ATOM 1478 O O . ILE A 1 194 ? -2.713 -4.884 18.993 1.00 94.19 194 ILE A O 1
ATOM 1482 N N . GLU A 1 195 ? -2.025 -2.979 18.065 1.00 91.94 195 GLU A N 1
ATOM 1483 C CA . GLU A 1 195 ? -0.695 -3.046 18.674 1.00 91.94 195 GLU A CA 1
ATOM 1484 C C . GLU A 1 195 ? -0.739 -2.754 20.175 1.00 91.94 195 GLU A C 1
ATOM 1486 O O . GLU A 1 195 ? -0.127 -3.500 20.934 1.00 91.94 195 GLU A O 1
ATOM 1491 N N . GLU A 1 196 ? -1.521 -1.760 20.602 1.00 92.88 196 GLU A N 1
ATOM 1492 C CA . GLU A 1 196 ? -1.752 -1.459 22.021 1.00 92.88 196 GLU A CA 1
ATOM 1493 C C . GLU A 1 196 ? -2.430 -2.641 22.745 1.00 92.88 196 GLU A C 1
ATOM 1495 O O . GLU A 1 196 ? -1.976 -3.044 23.812 1.00 92.88 196 GLU A O 1
ATOM 1500 N N . GLU A 1 197 ? -3.437 -3.277 22.132 1.00 93.25 197 GLU A N 1
ATOM 1501 C CA . GLU A 1 197 ? -4.114 -4.469 22.677 1.00 93.25 197 GLU A CA 1
ATOM 1502 C C . GLU A 1 197 ? -3.154 -5.659 22.894 1.00 93.25 197 GLU A C 1
ATOM 1504 O O . GLU A 1 197 ? -3.333 -6.443 23.826 1.00 93.25 197 GLU A O 1
ATOM 1509 N N . ASN A 1 198 ? -2.130 -5.811 22.047 1.00 88.69 198 ASN A N 1
ATOM 1510 C CA . ASN A 1 198 ? -1.167 -6.914 22.139 1.00 88.69 198 ASN A CA 1
ATOM 1511 C C . ASN A 1 198 ? -0.033 -6.665 23.146 1.00 88.69 198 ASN A C 1
ATOM 1513 O O . ASN A 1 198 ? 0.614 -7.623 23.563 1.00 88.69 198 ASN A O 1
ATOM 1517 N N . GLU A 1 199 ? 0.241 -5.412 23.518 1.00 87.69 199 GLU A N 1
ATOM 1518 C CA . GLU A 1 199 ? 1.259 -5.074 24.526 1.00 87.69 199 GLU A CA 1
ATOM 1519 C C . GLU A 1 199 ? 0.764 -5.291 25.967 1.00 87.69 199 GLU A C 1
ATOM 1521 O O . GLU A 1 199 ? 1.576 -5.416 26.885 1.00 87.69 199 GLU A O 1
ATOM 1526 N N . GLU A 1 200 ? -0.553 -5.361 26.178 1.00 75.31 200 GLU A N 1
ATOM 1527 C CA . GLU A 1 200 ? -1.172 -5.565 27.497 1.00 75.31 200 GLU A CA 1
ATOM 1528 C C . GLU A 1 200 ? -1.288 -7.046 27.923 1.00 75.31 200 GLU A C 1
ATOM 1530 O O . GLU A 1 200 ? -1.744 -7.330 29.036 1.00 75.31 200 GLU A O 1
ATOM 1535 N N . VAL A 1 201 ? -0.868 -7.987 27.065 1.00 59.50 201 VAL A N 1
ATOM 1536 C CA . VAL A 1 201 ? -0.930 -9.451 27.278 1.00 59.50 201 VAL A CA 1
ATOM 1537 C C . VAL A 1 201 ? 0.418 -10.016 27.720 1.00 59.50 201 VAL A C 1
ATOM 1539 O O . VAL A 1 201 ? 0.420 -10.818 28.685 1.00 59.50 201 VAL A O 1
#

Secondary structure (DSSP, 8-state):
-PPPPP-------------TT-----------SGGGSS-PPPTT-EEEE-GGGT---EEEEEEEPP--------TT---TT------EEEEEESSSBEEEE-TTS-EEE--TTTS---HHHHHHHHHHHHTT--EES--BGGGGGG-SEEEE--SSSS-EEEEEEEETTEEEEEPPTT---HHHHHHHHHHHHHHHHHHT-

Sequence (201 aa):
MLSSPPTDSEVVVNVVLGNEAGRLGDYVGVKRCSWTLDRKPLEGMKIVVNPEDGIGSEVVMTMSSVDDSSVSVDESSFDESSNTRREYYALEGLVSNFFVITPSGVLLTAPSSSVLQGYKRSVFLAAASDLNIPVRYAVPVSCLSEVGCAFTTSSWGGGREVRDIYVDGEHRWSKVEGGENEVFRMLKERVKEIEEENEEV

Radius of gyration: 19.41 Å; chains: 1; bounding box: 43×62×64 Å

Organism: NCBI:txid2557542

InterPro domains:
  IPR036038 Aminotransferase-like, PLP-dependent enzymes [SSF56752] (87-194)
  IPR043132 Branched-chain-amino-acid aminotransferase-like, C-terminal [G3DSA:3.20.10.10] (69-201)

Foldseek 3Di:
DDDDDPDDDDDDDDDQQDDVVPDRDPDDPQPDDPLCPVWDQQQKKKFAFPVVVVDGIWGWTKDWDPPPPPDPDDPPDDDVPPCPPTWMWTAQTRQWFKWFQAPVQAIEGADCVNDPPDPLVVLLVVLCVVVVGHYDRTHIPVCQLGTLWMWIDDPPASTTTTAWIIGNNHTRDGDDPDDDRPSSVSSRVSSVVVVVVVVVD

pLDDT: mean 71.18, std 23.21, range [27.73, 98.12]